Protein AF-A0A7C5RF58-F1 (afdb_monomer)

pLDDT: mean 80.75, std 17.25, range [29.7, 98.12]

Mean predicted aligned error: 9.64 Å

Foldseek 3Di:
DQDPQLAAEWELAAPLPVVEDSSDPLLQVLDDPVLNVLRSVAHEYAAAPVLLVLVDDVLLLWFFALVQLLVVLVVVVVVVVPDDDDDQLCPSTGTDHDPVSPLQCLLVSQKDKDFAWDDLVSLVVSSVPHDPVGHTDPVSNHTDRGIHMYGHSVSLVVLCVVLVHDSNLSVSLRVQLSSQVVSLPQADQPCSDPLSLLLSLLSSNLSSLSSDDDPSSVSSLSSQVSHGLSNQLVVCLLVLLVPQPCVVVVVLVVLVVCCVVDVVSVVVNVVQVVCVVVVHPRPPDPPPPPPPCPVVPSVVSSVVSSVVSSVCRNPPPPPVRSSSSSSSSSSVRND

Nearest PDB structures (foldseek):
  7y7o-assembly1_A  TM=5.170E-01  e=2.946E+00  Staphylococcus aureus subsp. aureus Mu50
  3cmn-assembly1_A  TM=2.938E-01  e=1.031E+00  Chloroflexus aurantiacus J-10-fl
  1xm5-assembly1_A  TM=4.575E-01  e=3.241E+00  Escherichia coli

Sequence (335 aa):
MKRNLPAWIVDMGSPASQHLDFSREKLWARMDSLMGRKAVELPVYLVNPRQMDLLYPPERLKFLDPEMVRNWVRWQGERRREVGEEEDPLRGLEEVGGERYGKYREVVAVGLYLKGPTSQWEWQRILSLADPSRPPDGAAQHPPAGPAILLCPERILDWASRAGVNPHLVLDKVYYHELGHALMDTGPTPYGELWGRIVEESLANWVAFQRFKGREARWVQKLIAEQPAEYQGYAHLGEALIAHPQLERIFREFLRHLRHIWPFWREWVEWWEWAQRRGLPIPILPIPLGAAWDLSEGNVSSRWVYRAWTEAKRNGVDGEFWRSYAHHLLLEAFA

Solvent-accessible surface area (backbone atoms only — not comparable to full-atom values): 18486 Å² total; per-residue (Å²): 131,84,74,82,60,74,43,53,74,36,46,35,10,28,80,46,45,85,80,58,77,85,78,47,62,73,66,58,72,48,47,52,78,66,55,46,51,52,48,44,74,29,43,34,36,32,28,32,69,67,30,42,62,71,67,52,59,72,83,71,60,54,36,41,50,56,69,61,49,35,53,49,39,54,50,50,63,55,45,72,76,74,63,92,77,95,64,69,68,62,68,89,71,66,68,46,53,72,79,83,30,57,74,46,48,56,66,57,63,25,46,44,64,41,79,58,59,55,53,64,68,59,41,50,60,42,51,73,52,31,40,92,94,25,77,50,39,81,79,50,79,54,51,54,91,39,47,34,38,37,36,21,41,55,38,31,46,50,50,12,60,77,70,72,44,63,42,68,57,43,45,48,45,46,53,36,23,36,47,27,50,62,75,54,65,53,50,73,75,54,56,92,39,71,40,37,33,29,46,52,39,7,49,13,39,31,57,22,50,73,52,46,59,75,73,56,30,56,52,50,51,56,54,41,69,73,46,45,44,38,39,50,24,34,85,26,51,25,55,18,50,71,70,34,91,56,42,67,59,53,50,49,55,49,49,62,58,40,38,78,76,40,71,72,44,31,58,49,49,55,50,48,56,52,35,56,76,66,72,43,87,73,72,80,60,101,54,59,90,84,79,76,70,70,74,88,47,52,64,62,48,31,52,47,50,54,50,53,51,37,49,26,29,56,76,57,67,61,65,67,62,45,34,50,40,32,36,35,20,50,40,66,55,50,108

Structure (mmCIF, N/CA/C/O backbone):
data_AF-A0A7C5RF58-F1
#
_entry.id   AF-A0A7C5RF58-F1
#
loop_
_atom_site.group_PDB
_atom_site.id
_atom_site.type_symbol
_atom_site.label_atom_id
_atom_site.label_alt_id
_atom_site.label_comp_id
_atom_site.label_asym_id
_atom_site.label_entity_id
_atom_site.label_seq_id
_atom_site.pdbx_PDB_ins_code
_atom_site.Cartn_x
_atom_site.Cartn_y
_atom_site.Cartn_z
_atom_site.occupancy
_atom_site.B_iso_or_equiv
_atom_site.auth_seq_id
_atom_site.auth_comp_id
_atom_site.auth_asym_id
_atom_site.auth_atom_id
_atom_site.pdbx_PDB_model_num
ATOM 1 N N . MET A 1 1 ? -20.952 -13.203 22.583 1.00 31.98 1 MET A N 1
ATOM 2 C CA . MET A 1 1 ? -19.518 -13.291 22.944 1.00 31.98 1 MET A CA 1
ATOM 3 C C . MET A 1 1 ? -18.715 -12.626 21.837 1.00 31.98 1 MET A C 1
ATOM 5 O O . MET A 1 1 ? -18.822 -13.077 20.704 1.00 31.98 1 MET A O 1
ATOM 9 N N . LYS A 1 2 ? -17.978 -11.541 22.122 1.00 33.72 2 LYS A N 1
ATOM 10 C CA . LYS A 1 2 ? -17.014 -10.977 21.163 1.00 33.72 2 LYS A CA 1
ATOM 11 C C . LYS A 1 2 ? -15.937 -12.045 20.948 1.00 33.72 2 LYS A C 1
ATOM 13 O O . LYS A 1 2 ? -15.243 -12.388 21.899 1.00 33.72 2 LYS A O 1
ATOM 18 N N . ARG A 1 3 ? -15.857 -12.640 19.752 1.00 38.28 3 ARG A N 1
ATOM 19 C CA . ARG A 1 3 ? -14.688 -13.447 19.371 1.00 38.28 3 ARG A CA 1
ATOM 20 C C . ARG A 1 3 ? -13.470 -12.541 19.562 1.00 38.28 3 ARG A C 1
ATOM 22 O O . ARG A 1 3 ? -13.485 -11.430 19.036 1.00 38.28 3 ARG A O 1
ATOM 29 N N . ASN A 1 4 ? -12.483 -12.976 20.348 1.00 49.97 4 ASN A N 1
ATOM 30 C CA . ASN A 1 4 ? -11.209 -12.268 20.459 1.00 49.97 4 ASN A CA 1
ATOM 31 C C . ASN A 1 4 ? -10.667 -12.105 19.039 1.00 49.97 4 ASN A C 1
ATOM 33 O O . ASN A 1 4 ? -10.387 -13.098 18.367 1.00 49.97 4 ASN A O 1
ATOM 37 N N . LEU A 1 5 ? -10.635 -10.862 18.562 1.00 57.59 5 LEU A N 1
ATOM 38 C CA . LEU A 1 5 ? -10.055 -10.547 17.269 1.00 57.59 5 LEU A CA 1
ATOM 39 C C . LEU A 1 5 ? -8.586 -10.976 17.302 1.00 57.59 5 LEU A C 1
ATOM 41 O O . LEU A 1 5 ? -7.915 -10.720 18.302 1.00 57.59 5 LEU A O 1
ATOM 45 N N . PRO A 1 6 ? -8.076 -11.621 16.244 1.00 58.91 6 PRO A N 1
ATOM 46 C CA . PRO A 1 6 ? -6.673 -12.003 16.196 1.00 58.91 6 PRO A CA 1
ATOM 47 C C . PRO A 1 6 ? -5.740 -10.782 16.069 1.00 58.91 6 PRO A C 1
ATOM 49 O O . PRO A 1 6 ? -4.558 -10.922 16.345 1.00 58.91 6 PRO A O 1
ATOM 52 N N . ALA A 1 7 ? -6.251 -9.591 15.726 1.00 65.88 7 ALA A N 1
ATOM 53 C CA . ALA A 1 7 ? -5.481 -8.345 15.695 1.00 65.88 7 ALA A CA 1
ATOM 54 C C . ALA A 1 7 ? -5.917 -7.330 16.756 1.00 65.88 7 ALA A C 1
ATOM 56 O O . ALA A 1 7 ? -7.093 -7.230 17.122 1.00 65.88 7 ALA A O 1
ATOM 57 N N . TRP A 1 8 ? -4.944 -6.533 17.194 1.00 85.00 8 TRP A N 1
ATOM 58 C CA . TRP A 1 8 ? -5.134 -5.432 18.127 1.00 85.00 8 TRP A CA 1
ATOM 59 C C . TRP A 1 8 ? -5.641 -4.195 17.377 1.00 85.00 8 TRP A C 1
ATOM 61 O O . TRP A 1 8 ? -4.857 -3.386 16.893 1.00 85.00 8 TRP A O 1
ATOM 71 N N . ILE A 1 9 ? -6.965 -4.080 17.246 1.00 91.88 9 ILE A N 1
ATOM 72 C CA . ILE A 1 9 ? -7.625 -2.906 16.657 1.00 91.88 9 ILE A CA 1
ATOM 73 C C . ILE A 1 9 ? -7.905 -1.883 17.763 1.00 91.88 9 ILE A C 1
ATOM 75 O O . ILE A 1 9 ? -8.524 -2.232 18.770 1.00 91.88 9 ILE A O 1
ATOM 79 N N . VAL A 1 10 ? -7.460 -0.641 17.577 1.00 93.38 10 VAL A N 1
ATOM 80 C CA . VAL A 1 10 ? -7.559 0.448 18.558 1.00 93.38 10 VAL A CA 1
ATOM 81 C C . VAL A 1 10 ? -8.174 1.682 17.900 1.00 93.38 10 VAL A C 1
ATOM 83 O O . VAL A 1 10 ? -7.637 2.194 16.920 1.00 93.38 10 VAL A O 1
ATOM 86 N N . ASP A 1 11 ? -9.288 2.182 18.430 1.00 94.19 11 ASP A N 1
ATOM 87 C CA . ASP A 1 11 ? -9.912 3.422 17.957 1.00 94.19 11 ASP A CA 1
ATOM 88 C C . ASP A 1 11 ? -9.187 4.644 18.549 1.00 94.19 11 ASP A C 1
ATOM 90 O O . ASP A 1 11 ? -9.109 4.802 19.766 1.00 94.19 11 ASP A O 1
ATOM 94 N N . MET A 1 12 ? -8.644 5.524 17.702 1.00 94.50 12 MET A N 1
ATOM 95 C CA . MET A 1 12 ? -7.984 6.771 18.123 1.00 94.50 12 MET A CA 1
ATOM 96 C C . MET A 1 12 ? -8.933 7.977 18.155 1.00 94.50 12 MET A C 1
ATOM 98 O O . MET A 1 12 ? -8.478 9.124 18.178 1.00 94.50 12 MET A O 1
ATOM 102 N N . GLY A 1 13 ? -10.244 7.734 18.155 1.00 92.69 13 GLY A N 1
ATOM 103 C CA . GLY A 1 13 ? -11.271 8.771 18.151 1.00 92.69 13 GLY A CA 1
ATOM 104 C C . GLY A 1 13 ? -11.790 9.090 16.750 1.00 92.69 13 GLY A C 1
ATOM 105 O O . GLY A 1 13 ? -11.989 10.261 16.414 1.00 92.69 13 GLY A O 1
ATOM 106 N N . SER A 1 14 ? -11.976 8.056 15.924 1.00 92.38 14 SER A N 1
ATOM 107 C CA . SER A 1 14 ? -12.634 8.133 14.616 1.00 92.38 14 SER A CA 1
ATOM 108 C C . SER A 1 14 ? -14.128 7.811 14.766 1.00 92.38 14 SER A C 1
ATOM 110 O O . SER A 1 14 ? -14.478 6.677 15.096 1.00 92.38 14 SER A O 1
ATOM 112 N N . PRO A 1 15 ? -15.052 8.757 14.504 1.00 91.38 15 PRO A N 1
ATOM 113 C CA . PRO A 1 15 ? -16.491 8.482 14.547 1.00 91.38 15 PRO A CA 1
ATOM 114 C C . PRO A 1 15 ? -16.932 7.391 13.566 1.00 91.38 15 PRO A C 1
ATOM 116 O O . PRO A 1 15 ? -17.884 6.656 13.835 1.00 91.38 15 PRO A O 1
ATOM 119 N N . ALA A 1 16 ? -16.239 7.270 12.431 1.00 94.50 16 ALA A N 1
ATOM 120 C CA . ALA A 1 16 ? -16.579 6.300 11.400 1.00 94.50 16 ALA A CA 1
ATOM 121 C C . ALA A 1 16 ? -16.131 4.862 11.723 1.00 94.50 16 ALA A C 1
ATOM 123 O O . ALA A 1 16 ? -16.574 3.924 11.053 1.00 94.50 16 ALA A O 1
ATOM 124 N N . SER A 1 17 ? -15.305 4.662 12.758 1.00 91.00 17 SER A N 1
ATOM 125 C CA . SER A 1 17 ? -14.755 3.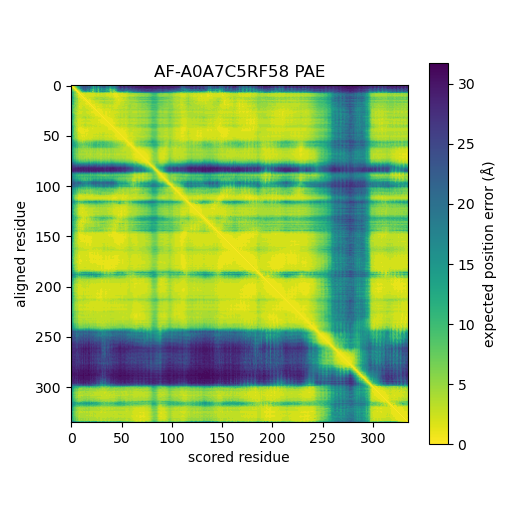355 13.148 1.00 91.00 17 SER A CA 1
ATOM 126 C C . SER A 1 17 ? -15.833 2.284 13.354 1.00 91.00 17 SER A C 1
ATOM 128 O O . SER A 1 17 ? -15.678 1.145 12.918 1.00 91.00 17 SER A O 1
ATOM 130 N N . GLN A 1 18 ? -16.971 2.663 13.943 1.00 90.19 18 GLN A N 1
ATOM 131 C CA . GLN A 1 18 ? -18.086 1.766 14.262 1.00 90.19 18 GLN A CA 1
ATOM 132 C C . GLN A 1 18 ? -18.780 1.158 13.033 1.00 90.19 18 GLN A C 1
ATOM 134 O O . GLN A 1 18 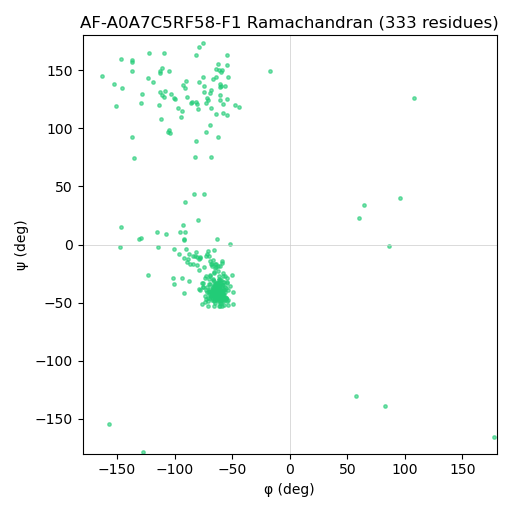? -19.527 0.190 13.166 1.00 90.19 18 GLN A O 1
ATOM 139 N N . HIS A 1 19 ? -18.561 1.724 11.844 1.00 93.62 19 HIS A N 1
ATOM 140 C CA . HIS A 1 19 ? -19.145 1.237 10.593 1.00 93.62 19 HIS A CA 1
ATOM 141 C C . HIS A 1 19 ? -18.261 0.198 9.889 1.00 93.62 19 HIS A C 1
ATOM 143 O O . HIS A 1 19 ? -18.660 -0.363 8.868 1.00 93.62 19 HIS A O 1
ATOM 149 N N . LEU A 1 20 ? -17.068 -0.077 10.424 1.00 93.44 20 LEU A N 1
ATOM 150 C CA . LEU A 1 20 ? -16.123 -1.040 9.876 1.00 93.44 20 LEU A CA 1
ATOM 151 C C . LEU A 1 20 ? -16.004 -2.264 10.786 1.00 93.44 20 LEU A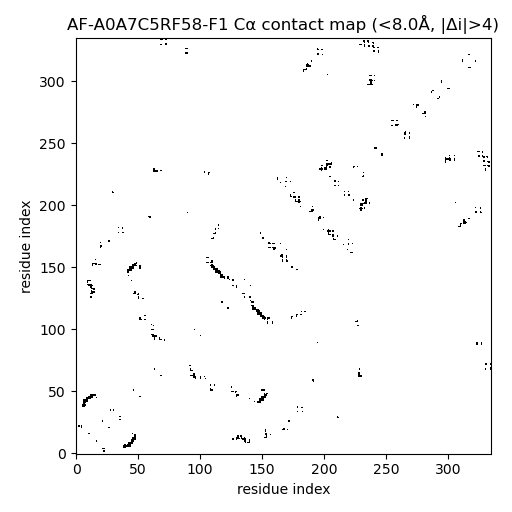 C 1
ATOM 153 O O . LEU A 1 20 ? -15.753 -2.161 11.982 1.00 93.44 20 LEU A O 1
ATOM 157 N N . ASP A 1 21 ? -16.160 -3.448 10.193 1.00 92.75 21 ASP A N 1
ATOM 158 C CA . ASP A 1 21 ? -16.128 -4.717 10.912 1.00 92.75 21 ASP A CA 1
ATOM 159 C C . ASP A 1 21 ? -14.880 -5.522 10.531 1.00 92.75 21 ASP A C 1
AT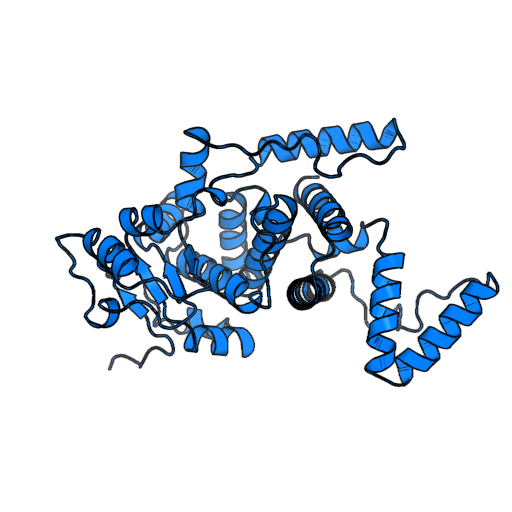OM 161 O O . ASP A 1 21 ? -14.775 -6.069 9.424 1.00 92.75 21 ASP A O 1
ATOM 165 N N . PHE A 1 22 ? -13.945 -5.595 11.478 1.00 91.56 22 PHE A N 1
ATOM 166 C CA . PHE A 1 22 ? -12.724 -6.401 11.411 1.00 91.56 22 PHE A CA 1
ATOM 167 C C . PHE A 1 22 ? -12.934 -7.835 11.927 1.00 91.56 22 PHE A C 1
ATOM 169 O O . PHE A 1 22 ? -12.052 -8.677 11.780 1.00 91.56 22 PHE A O 1
ATOM 176 N N . SER A 1 23 ? -14.094 -8.151 12.515 1.00 90.25 23 SER A N 1
ATOM 177 C CA . SER A 1 23 ? -14.413 -9.484 13.051 1.00 90.25 23 SER A CA 1
ATOM 178 C C . SER A 1 23 ? -14.903 -10.477 12.003 1.00 90.25 23 SER A C 1
ATOM 180 O O . SER A 1 23 ? -14.986 -11.678 12.276 1.00 90.25 23 SER A O 1
ATOM 182 N N . ARG A 1 24 ? -15.190 -9.995 10.789 1.00 93.31 24 ARG A N 1
ATOM 183 C CA . ARG A 1 24 ? -15.643 -10.823 9.671 1.00 93.31 24 ARG A CA 1
ATOM 184 C C . ARG A 1 24 ? -14.619 -11.902 9.356 1.00 93.31 24 ARG A C 1
ATOM 186 O O . ARG A 1 24 ? -13.508 -11.614 8.922 1.00 93.31 24 ARG A O 1
ATOM 193 N N . GLU A 1 25 ? -15.047 -13.155 9.435 1.00 91.81 25 GLU A N 1
ATOM 194 C CA . GLU A 1 25 ? -14.244 -14.324 9.053 1.00 91.81 25 GLU A CA 1
ATOM 195 C C . GLU A 1 25 ? -13.662 -14.192 7.638 1.00 91.81 25 GLU A C 1
ATOM 197 O O . GLU A 1 25 ? -12.515 -14.553 7.391 1.00 91.81 25 GLU A O 1
ATOM 202 N N . LYS A 1 26 ? -14.423 -13.574 6.728 1.00 94.31 26 LYS A N 1
ATOM 203 C CA . LYS A 1 26 ? -14.015 -13.338 5.341 1.00 94.31 26 LYS A CA 1
ATOM 204 C C . LYS A 1 26 ? -12.724 -12.519 5.203 1.00 94.31 26 LYS A C 1
ATOM 206 O O . LYS A 1 26 ? -11.963 -12.775 4.274 1.00 94.31 26 LYS A O 1
ATOM 211 N N . LEU A 1 27 ? -12.474 -11.553 6.094 1.00 94.44 27 LEU A N 1
ATOM 212 C CA . LEU A 1 27 ? -11.235 -10.765 6.088 1.00 94.44 27 LEU A CA 1
ATOM 213 C C . LEU A 1 27 ? -10.025 -11.666 6.381 1.00 94.44 27 LEU A C 1
ATOM 215 O O . LEU A 1 27 ? -9.006 -11.604 5.698 1.00 94.44 27 LEU A O 1
ATOM 219 N N . TRP A 1 28 ? -10.149 -12.540 7.371 1.00 93.00 28 TRP A N 1
ATOM 220 C CA . TRP A 1 28 ? -9.050 -13.382 7.840 1.00 93.00 28 TRP A CA 1
ATOM 221 C C . TRP A 1 28 ? -8.814 -14.591 6.935 1.00 93.00 28 TRP A C 1
ATOM 223 O O . TRP A 1 28 ? -7.674 -14.925 6.634 1.00 93.00 28 TRP A O 1
ATOM 233 N N . ALA A 1 29 ? -9.885 -15.200 6.421 1.00 92.56 29 ALA A N 1
ATOM 234 C CA . ALA A 1 29 ? -9.821 -16.407 5.597 1.00 92.56 29 ALA A CA 1
ATOM 235 C C . ALA A 1 29 ? -9.093 -16.225 4.250 1.00 92.56 29 ALA A C 1
ATOM 237 O O . ALA A 1 29 ? -8.729 -17.210 3.612 1.00 92.56 29 ALA A O 1
ATOM 238 N N . ARG A 1 30 ? -8.884 -14.984 3.789 1.00 93.06 30 ARG A N 1
ATOM 239 C CA . ARG A 1 30 ? -8.127 -14.698 2.556 1.00 93.06 30 ARG A CA 1
ATOM 240 C C . ARG A 1 30 ? -6.618 -14.576 2.785 1.00 93.06 30 ARG A C 1
ATOM 242 O O . ARG A 1 30 ? -5.850 -14.621 1.821 1.00 93.06 30 ARG A O 1
ATOM 249 N N . MET A 1 31 ? -6.182 -14.389 4.028 1.00 91.38 31 MET A N 1
ATOM 250 C CA . MET A 1 31 ? -4.765 -14.265 4.350 1.00 91.38 31 MET A CA 1
ATOM 251 C C . MET A 1 31 ? -4.097 -15.639 4.267 1.00 91.38 31 MET A C 1
ATOM 253 O O . MET A 1 31 ? -4.629 -16.633 4.758 1.00 91.38 31 MET A O 1
ATOM 257 N N . ASP A 1 32 ? -2.913 -15.701 3.658 1.00 88.19 32 ASP A N 1
ATOM 258 C CA . ASP A 1 32 ? -2.052 -16.871 3.835 1.00 88.19 32 ASP A CA 1
ATOM 259 C C . ASP A 1 32 ? -1.383 -16.841 5.219 1.00 88.19 32 ASP A C 1
ATOM 261 O O . ASP A 1 32 ? -1.498 -15.876 5.975 1.00 88.19 32 ASP A O 1
ATOM 265 N N . SER A 1 33 ? -0.677 -17.916 5.570 1.00 87.62 33 SER A N 1
ATOM 266 C CA . SER A 1 33 ? -0.049 -18.056 6.888 1.00 87.62 33 SER A CA 1
ATOM 267 C C . SER A 1 33 ? 0.997 -16.978 7.187 1.00 87.62 33 SER A C 1
ATOM 269 O O . SER A 1 33 ? 1.233 -16.657 8.352 1.00 87.62 33 SER A O 1
ATOM 271 N N . LEU A 1 34 ? 1.643 -16.410 6.166 1.00 88.50 34 LEU A N 1
ATOM 272 C CA . LEU A 1 34 ? 2.625 -15.350 6.354 1.00 88.50 34 LEU A CA 1
ATOM 273 C C . LEU A 1 34 ? 1.929 -14.019 6.652 1.00 88.50 34 LEU A C 1
ATOM 275 O O . LEU A 1 34 ? 2.238 -13.392 7.665 1.00 88.50 34 LEU A O 1
ATOM 279 N N . MET A 1 35 ? 0.963 -13.629 5.818 1.00 91.75 35 MET A N 1
ATOM 280 C CA . MET A 1 35 ? 0.183 -12.407 6.019 1.00 91.75 35 MET A CA 1
ATOM 281 C C . MET A 1 35 ? -0.625 -12.462 7.320 1.00 91.75 35 MET A C 1
ATOM 283 O O . MET A 1 35 ? -0.638 -11.488 8.064 1.00 91.75 35 MET A O 1
ATOM 287 N N . GLY A 1 36 ? -1.233 -13.608 7.634 1.00 92.19 36 GLY A N 1
ATOM 288 C CA . GLY A 1 36 ? -1.998 -13.804 8.865 1.00 92.19 36 GLY A CA 1
ATOM 289 C C . GLY A 1 36 ? -1.145 -13.630 10.121 1.00 92.19 36 GLY A C 1
ATOM 290 O O . GLY A 1 36 ? -1.562 -12.938 11.043 1.00 92.19 36 GLY A O 1
ATOM 291 N N . ARG A 1 37 ? 0.082 -14.176 10.145 1.00 91.25 37 ARG A N 1
ATOM 292 C CA . ARG A 1 37 ? 1.026 -13.934 11.254 1.00 91.25 37 ARG A CA 1
ATOM 293 C C . ARG A 1 37 ? 1.370 -12.454 11.384 1.00 91.25 37 ARG A C 1
ATOM 295 O O . ARG A 1 37 ? 1.274 -11.907 12.476 1.00 91.25 37 ARG A O 1
ATOM 302 N N . LYS A 1 38 ? 1.687 -11.795 10.265 1.00 92.88 38 LYS A N 1
ATOM 303 C CA . LYS A 1 38 ? 2.003 -10.362 10.262 1.00 92.88 38 LYS A CA 1
ATOM 304 C C . LYS A 1 38 ? 0.829 -9.511 10.765 1.00 92.88 38 LYS A C 1
ATOM 306 O O . LYS A 1 38 ? 1.043 -8.575 11.522 1.00 92.88 38 LYS A O 1
ATOM 311 N N . ALA A 1 39 ? -0.400 -9.865 10.397 1.00 93.94 39 ALA A N 1
ATOM 312 C CA . ALA A 1 39 ? -1.609 -9.166 10.823 1.00 93.94 39 ALA A CA 1
ATOM 313 C C . ALA A 1 39 ? -1.881 -9.268 12.335 1.00 93.94 39 ALA A C 1
ATOM 315 O O . ALA A 1 39 ? -2.420 -8.332 12.914 1.00 93.94 39 ALA A O 1
ATOM 316 N N . VAL A 1 40 ? -1.494 -10.376 12.973 1.00 91.50 40 VAL A N 1
ATOM 317 C CA . VAL A 1 40 ? -1.605 -10.573 14.432 1.00 91.50 40 VAL A CA 1
ATOM 318 C C . VAL A 1 40 ? -0.519 -9.808 15.196 1.00 91.50 40 VAL A C 1
ATOM 320 O O . VAL A 1 40 ? -0.751 -9.354 16.312 1.00 91.50 40 VAL A O 1
ATOM 323 N N . GLU A 1 41 ? 0.668 -9.666 14.604 1.00 91.31 41 GLU A N 1
ATOM 324 C CA . GLU A 1 41 ? 1.813 -8.975 15.214 1.00 91.31 41 GLU A CA 1
ATOM 325 C C . GLU A 1 41 ? 1.652 -7.449 15.249 1.00 91.31 41 GLU A C 1
ATOM 327 O O . GLU A 1 41 ? 2.230 -6.795 16.117 1.00 91.31 41 GLU A O 1
ATOM 332 N N . LEU A 1 42 ? 0.907 -6.876 14.300 1.00 92.62 42 LEU A N 1
ATOM 333 C CA . LEU A 1 42 ? 0.822 -5.430 14.114 1.00 92.62 42 LEU A CA 1
ATOM 334 C C . LEU A 1 42 ? -0.445 -4.845 14.749 1.00 92.62 42 LEU A C 1
ATOM 336 O O . LEU A 1 42 ? -1.551 -5.259 14.385 1.00 92.62 42 LEU A O 1
ATOM 340 N N . PRO A 1 43 ? -0.326 -3.836 15.632 1.00 93.81 43 PRO A N 1
ATOM 341 C CA . PRO A 1 43 ? -1.482 -3.062 16.048 1.00 93.81 43 PRO A CA 1
ATOM 342 C C . PRO A 1 43 ? -2.035 -2.257 14.868 1.00 93.81 43 PRO A C 1
ATOM 344 O O . PRO A 1 43 ? -1.288 -1.728 14.037 1.00 93.81 43 PRO A O 1
ATOM 347 N N . VAL A 1 44 ? -3.362 -2.158 14.817 1.00 95.44 44 VAL A N 1
ATOM 348 C CA . VAL A 1 44 ? -4.096 -1.356 13.841 1.00 95.44 44 VAL A CA 1
ATOM 349 C C . VAL A 1 44 ? -4.785 -0.216 14.572 1.00 95.44 44 VAL A C 1
ATOM 351 O O . VAL A 1 44 ? -5.639 -0.448 15.426 1.00 95.44 44 VAL A O 1
ATOM 354 N N . TYR A 1 45 ? -4.454 1.014 14.205 1.00 95.50 45 TYR A N 1
ATOM 355 C CA . TYR A 1 45 ? -5.061 2.215 14.760 1.00 95.50 45 TYR A CA 1
ATOM 356 C C . TYR A 1 45 ? -6.063 2.813 13.776 1.00 95.50 45 TYR A C 1
ATOM 358 O O . TYR A 1 45 ? -5.750 3.025 12.604 1.00 95.50 45 TYR A O 1
ATOM 366 N N . LEU A 1 46 ? -7.274 3.094 14.249 1.00 96.38 46 LEU A N 1
ATOM 367 C CA . LEU A 1 46 ? -8.313 3.753 13.463 1.00 96.38 46 LEU A CA 1
ATOM 368 C C . LEU A 1 46 ? -8.254 5.253 13.739 1.00 96.38 46 LEU A C 1
ATOM 370 O O . LEU A 1 46 ? -8.575 5.693 14.840 1.00 96.38 46 LEU A O 1
ATOM 374 N N . VAL A 1 47 ? -7.821 6.020 12.745 1.00 96.06 47 VAL A N 1
ATOM 375 C CA . VAL A 1 47 ? -7.580 7.463 12.847 1.00 96.06 47 VAL A CA 1
ATOM 376 C C . VAL A 1 47 ? -8.568 8.251 12.001 1.00 96.06 47 VAL A C 1
ATOM 378 O O . VAL A 1 47 ? -8.981 7.809 10.935 1.00 96.06 47 VAL A O 1
ATOM 381 N N . ASN A 1 48 ? -8.931 9.450 12.441 1.00 95.38 48 ASN A N 1
ATOM 382 C CA . ASN A 1 48 ? -9.752 10.350 11.634 1.00 95.38 48 ASN A CA 1
ATOM 383 C C . ASN A 1 48 ? -8.909 11.073 10.552 1.00 95.38 48 ASN A C 1
ATOM 385 O O . ASN A 1 48 ? -7.673 11.026 10.597 1.00 95.38 48 ASN A O 1
ATOM 389 N N . PRO A 1 49 ? -9.527 11.786 9.588 1.00 94.56 49 PRO A N 1
ATOM 390 C CA . PRO A 1 49 ? -8.792 12.442 8.505 1.00 94.56 49 PRO A CA 1
ATOM 391 C C . PRO A 1 49 ? -7.742 13.450 8.983 1.00 94.56 49 PRO A C 1
ATOM 393 O O . PRO A 1 49 ? -6.647 13.488 8.435 1.00 94.56 49 PRO A O 1
ATOM 396 N N . ARG A 1 50 ? -8.025 14.219 10.046 1.00 93.50 50 ARG A N 1
ATOM 397 C CA . ARG A 1 50 ? -7.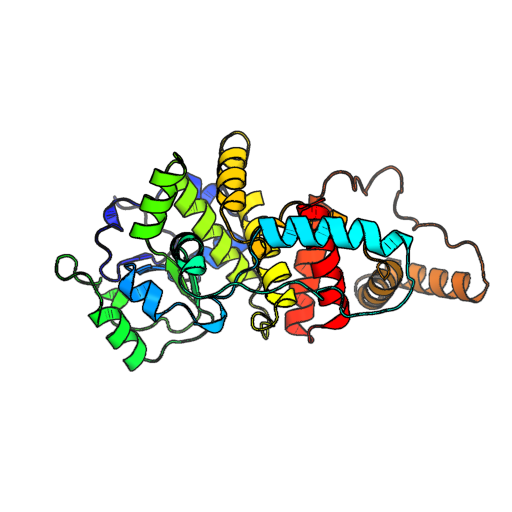088 15.224 10.588 1.00 93.50 50 ARG A CA 1
ATOM 398 C C . ARG A 1 50 ? -5.835 14.572 11.164 1.00 93.50 50 ARG A C 1
ATOM 400 O O . ARG A 1 50 ? -4.733 15.078 10.979 1.00 93.50 50 ARG A O 1
ATOM 407 N N . GLN A 1 51 ? -6.016 13.453 11.859 1.00 94.94 51 GLN A N 1
ATOM 408 C CA . GLN A 1 51 ? -4.924 12.640 12.384 1.00 94.94 51 GLN A CA 1
ATOM 409 C C . GLN A 1 51 ? -4.098 12.051 11.241 1.00 94.94 51 GLN A C 1
ATOM 411 O O . GLN A 1 51 ? -2.881 12.221 11.222 1.00 94.94 51 GLN A O 1
ATOM 416 N N . MET A 1 52 ? -4.759 11.419 10.267 1.00 94.06 52 MET A N 1
ATOM 417 C CA . MET A 1 52 ? -4.094 10.832 9.104 1.00 94.06 52 MET A CA 1
ATOM 418 C C . MET A 1 52 ? -3.299 11.880 8.317 1.00 94.06 52 MET A C 1
ATOM 420 O O . MET A 1 52 ? -2.171 11.633 7.919 1.00 94.06 52 MET A O 1
ATOM 424 N N . ASP A 1 53 ? -3.848 13.079 8.156 1.00 90.88 53 ASP A N 1
ATOM 425 C CA . ASP A 1 53 ? -3.205 14.191 7.462 1.00 90.88 53 ASP A CA 1
ATOM 426 C C . ASP A 1 53 ? -1.964 14.742 8.161 1.00 90.88 53 ASP A C 1
ATOM 428 O O . ASP A 1 53 ? -1.068 15.245 7.487 1.00 90.88 53 ASP A O 1
ATOM 432 N N . LEU A 1 54 ? -1.911 14.662 9.492 1.00 90.81 54 LEU A N 1
ATOM 433 C CA . LEU A 1 54 ? -0.712 14.988 10.259 1.00 90.81 54 LEU A CA 1
ATOM 434 C C . LEU A 1 54 ? 0.344 13.877 10.152 1.00 90.81 54 LEU A C 1
ATOM 436 O O . LEU A 1 54 ? 1.538 14.163 10.148 1.00 90.81 54 LEU A O 1
ATOM 440 N N . LEU A 1 55 ? -0.107 12.623 10.111 1.00 90.25 55 LEU A N 1
ATOM 441 C CA . LEU A 1 55 ? 0.729 11.424 10.062 1.00 90.25 55 LEU A CA 1
ATOM 442 C C . LEU A 1 55 ? 1.354 11.178 8.687 1.00 90.25 55 LEU A C 1
ATOM 444 O O . LEU A 1 55 ? 2.446 10.618 8.603 1.00 90.25 55 LEU A O 1
ATOM 448 N N . TYR A 1 56 ? 0.653 11.544 7.615 1.00 85.38 56 TYR A N 1
ATOM 449 C CA . TYR A 1 56 ? 1.076 11.212 6.264 1.00 85.38 56 TYR A CA 1
ATOM 450 C C . TYR A 1 56 ? 2.296 12.054 5.854 1.00 85.38 56 TYR A C 1
ATOM 452 O O . TYR A 1 56 ? 2.203 13.285 5.845 1.00 85.38 56 TYR A O 1
ATOM 460 N N . PRO A 1 57 ? 3.436 11.437 5.489 1.00 80.88 57 PRO A N 1
ATOM 461 C CA . PRO A 1 57 ? 4.646 12.205 5.228 1.00 80.88 57 PRO A CA 1
ATOM 462 C C . PRO A 1 57 ? 4.517 13.062 3.953 1.00 80.88 57 PRO A C 1
ATOM 464 O O . PRO A 1 57 ? 4.099 12.530 2.916 1.00 80.88 57 PRO A O 1
ATOM 467 N N . PRO A 1 58 ? 4.885 14.361 3.979 1.00 77.44 58 PRO A N 1
ATOM 468 C CA . PRO A 1 58 ? 4.739 15.266 2.835 1.00 77.44 58 PRO A CA 1
ATOM 469 C C . PRO A 1 58 ? 5.440 14.804 1.553 1.00 77.44 58 PRO A C 1
ATOM 471 O O . PRO A 1 58 ? 4.961 15.056 0.452 1.00 77.44 58 PRO A O 1
ATOM 474 N N . GLU A 1 59 ? 6.563 14.102 1.666 1.00 74.62 59 GLU A N 1
ATOM 475 C CA . GLU A 1 59 ? 7.313 13.550 0.537 1.00 74.62 59 GLU A CA 1
ATOM 476 C C . GLU A 1 59 ? 6.544 12.460 -0.226 1.00 74.62 59 GLU A C 1
ATOM 478 O O . GLU A 1 59 ? 6.764 12.268 -1.424 1.00 74.62 59 GLU A O 1
ATOM 483 N N . ARG A 1 60 ? 5.595 11.791 0.444 1.00 77.12 60 ARG A N 1
ATOM 484 C CA . ARG A 1 60 ? 4.702 10.805 -0.175 1.00 77.12 60 ARG A CA 1
ATOM 485 C C . ARG A 1 60 ? 3.518 11.453 -0.894 1.00 77.12 60 ARG A C 1
ATOM 487 O O . ARG A 1 60 ? 2.778 10.758 -1.578 1.00 77.12 60 ARG A O 1
ATOM 494 N N . LEU A 1 61 ? 3.355 12.772 -0.773 1.00 77.94 61 LEU A N 1
ATOM 495 C CA . LEU A 1 61 ? 2.270 13.563 -1.367 1.00 77.94 61 LEU A CA 1
ATOM 496 C C . LEU A 1 61 ? 2.639 14.103 -2.756 1.00 77.94 61 LEU A C 1
ATOM 498 O O . LEU A 1 61 ? 2.299 15.229 -3.124 1.00 77.94 61 LEU A O 1
ATOM 502 N N . LYS A 1 62 ? 3.372 13.292 -3.512 1.00 83.50 62 LYS A N 1
ATOM 503 C CA . LYS A 1 62 ? 3.775 13.539 -4.892 1.00 83.50 62 LYS A CA 1
ATOM 504 C C . LYS A 1 62 ? 3.379 12.319 -5.702 1.00 83.50 62 LYS A C 1
ATOM 506 O O . LYS A 1 62 ? 3.661 11.198 -5.270 1.00 83.50 62 LYS A O 1
ATOM 511 N N . PHE A 1 63 ? 2.689 12.557 -6.810 1.00 87.56 63 PHE A N 1
ATOM 512 C CA . PHE A 1 63 ? 2.028 11.506 -7.571 1.00 87.56 63 PHE A CA 1
ATOM 513 C C . PHE A 1 63 ? 2.238 11.681 -9.064 1.00 87.56 63 PHE A C 1
ATOM 515 O O . PHE A 1 63 ? 2.271 12.807 -9.563 1.00 87.56 63 PHE A O 1
ATOM 522 N N . LEU A 1 64 ? 2.274 10.574 -9.789 1.00 90.44 64 LEU A N 1
ATOM 523 C CA . LEU A 1 64 ? 2.157 10.565 -11.235 1.00 90.44 64 LEU A CA 1
ATOM 524 C C . LEU A 1 64 ? 0.682 10.551 -11.636 1.00 90.44 64 LEU A C 1
ATOM 526 O O . LEU A 1 64 ? -0.077 9.643 -11.281 1.00 90.44 64 LEU A O 1
ATOM 530 N N . ASP A 1 65 ? 0.268 11.559 -12.407 1.00 89.00 65 ASP A N 1
ATOM 531 C CA . ASP A 1 65 ? -1.073 11.556 -12.982 1.00 89.00 65 ASP A CA 1
ATOM 532 C C . ASP A 1 65 ? -1.161 10.506 -14.111 1.00 89.00 65 ASP A C 1
ATOM 534 O O . ASP A 1 65 ? -0.358 10.555 -15.049 1.00 89.00 65 ASP A O 1
ATOM 538 N N . PRO A 1 66 ? -2.133 9.573 -14.069 1.00 91.38 66 PRO A N 1
ATOM 539 C CA . PRO A 1 66 ? -2.283 8.526 -15.076 1.00 91.38 66 PRO A CA 1
ATOM 540 C C . PRO A 1 66 ? -2.378 9.033 -16.522 1.00 91.38 66 PRO A C 1
ATOM 542 O O . PRO A 1 66 ? -1.892 8.355 -17.423 1.00 91.38 66 PRO A O 1
ATOM 545 N N . GLU A 1 67 ? -2.963 10.211 -16.781 1.00 90.06 67 GLU A N 1
ATOM 546 C CA . GLU A 1 67 ? -3.006 10.764 -18.146 1.00 90.06 67 GLU A CA 1
ATOM 547 C C . GLU A 1 67 ? -1.635 11.264 -18.608 1.00 90.06 67 GLU A C 1
ATOM 549 O O . GLU A 1 67 ? -1.268 11.099 -19.772 1.00 90.06 67 GLU A O 1
ATOM 554 N N . MET A 1 68 ? -0.849 11.848 -17.700 1.00 90.38 68 MET A N 1
ATOM 555 C CA . MET A 1 68 ? 0.522 12.261 -18.008 1.00 90.38 68 MET A CA 1
ATOM 556 C C . MET A 1 68 ? 1.394 11.047 -18.318 1.00 90.38 68 MET A C 1
ATOM 558 O O . MET A 1 68 ? 2.138 11.072 -19.297 1.00 90.38 68 MET A O 1
ATOM 562 N N . VAL A 1 69 ? 1.235 9.959 -17.558 1.00 92.56 69 VAL A N 1
ATOM 563 C CA . VAL A 1 69 ? 1.931 8.695 -17.832 1.00 92.56 69 VAL A CA 1
ATOM 564 C C . VAL A 1 69 ? 1.498 8.107 -19.173 1.00 92.56 69 VAL A C 1
ATOM 566 O O . VAL A 1 69 ? 2.364 7.753 -19.964 1.00 92.56 69 VAL A O 1
ATOM 569 N N . ARG A 1 70 ? 0.197 8.080 -19.504 1.00 93.19 70 ARG A N 1
ATOM 570 C CA . ARG A 1 70 ? -0.280 7.627 -20.829 1.00 93.19 70 ARG A CA 1
ATOM 571 C C . ARG A 1 70 ? 0.359 8.402 -21.979 1.00 93.19 70 ARG A C 1
ATOM 573 O O . ARG A 1 70 ? 0.792 7.805 -22.962 1.00 93.19 70 ARG A O 1
ATOM 580 N N . ASN A 1 71 ? 0.421 9.727 -21.870 1.00 91.25 71 ASN A N 1
ATOM 581 C CA . ASN A 1 71 ? 1.054 10.559 -22.894 1.00 91.25 71 ASN A CA 1
ATOM 582 C C . ASN A 1 71 ? 2.558 10.285 -22.990 1.00 91.25 71 ASN A C 1
ATOM 584 O O . ASN A 1 71 ? 3.096 10.182 -24.092 1.00 91.25 71 ASN A O 1
ATOM 588 N N . TRP A 1 72 ? 3.216 10.110 -21.846 1.00 92.00 72 TRP A N 1
ATOM 589 C CA . TRP A 1 72 ? 4.622 9.743 -21.783 1.00 92.00 72 TRP A CA 1
ATOM 590 C C . TRP A 1 72 ? 4.896 8.365 -22.413 1.00 92.00 72 TRP A C 1
ATOM 592 O O . TRP A 1 72 ? 5.819 8.256 -23.216 1.00 92.00 72 TRP A O 1
ATOM 602 N N . VAL A 1 73 ? 4.064 7.342 -22.167 1.00 90.38 73 VAL A N 1
ATOM 603 C CA . VAL A 1 73 ? 4.190 6.012 -22.801 1.00 90.38 73 VAL A CA 1
ATOM 604 C C . VAL A 1 73 ? 4.064 6.103 -24.323 1.00 90.38 73 VAL A C 1
ATOM 606 O O . VAL A 1 73 ? 4.874 5.517 -25.043 1.00 90.38 73 VAL A O 1
ATOM 609 N N . ARG A 1 74 ? 3.099 6.880 -24.837 1.00 89.06 74 ARG A N 1
ATOM 610 C CA . ARG A 1 74 ? 2.950 7.098 -26.291 1.00 89.06 74 ARG A CA 1
ATOM 611 C C . ARG A 1 74 ? 4.207 7.718 -26.898 1.00 89.06 74 ARG A C 1
ATOM 613 O O . ARG A 1 74 ? 4.717 7.213 -27.894 1.00 89.06 74 ARG A O 1
ATOM 620 N N . TRP A 1 75 ? 4.736 8.757 -26.256 1.00 86.06 75 TRP A N 1
ATOM 621 C CA . TRP A 1 75 ? 5.964 9.423 -26.687 1.00 86.06 75 TRP A CA 1
ATOM 622 C C . TRP A 1 75 ? 7.195 8.503 -26.628 1.00 86.06 75 TRP A C 1
ATOM 624 O O . TRP A 1 75 ? 8.022 8.521 -27.540 1.00 86.06 75 TRP A O 1
ATOM 634 N N . GLN A 1 76 ? 7.307 7.641 -25.611 1.00 82.75 76 GLN A N 1
ATOM 635 C CA . GLN A 1 76 ? 8.359 6.614 -25.542 1.00 82.75 76 GLN A CA 1
ATOM 636 C C . GLN A 1 76 ? 8.270 5.625 -26.715 1.00 82.75 76 GLN A C 1
ATOM 638 O O . GLN A 1 76 ? 9.291 5.251 -27.299 1.00 82.75 76 GLN A O 1
ATOM 643 N N . GLY A 1 77 ? 7.052 5.228 -27.097 1.00 78.81 77 GLY A N 1
ATOM 644 C CA . GLY A 1 77 ? 6.806 4.375 -28.261 1.00 78.81 77 GLY A CA 1
ATOM 645 C C . GLY A 1 77 ? 7.246 5.006 -29.588 1.00 78.81 77 GLY A C 1
ATOM 646 O O . GLY A 1 77 ? 7.753 4.302 -30.463 1.00 78.81 77 GLY A O 1
ATOM 647 N N . GLU A 1 78 ? 7.100 6.326 -29.727 1.00 79.38 78 GLU A N 1
ATOM 648 C CA . GLU A 1 78 ? 7.579 7.095 -30.883 1.00 79.38 78 GLU A CA 1
ATOM 649 C C . GLU A 1 78 ? 9.113 7.229 -30.871 1.00 79.38 78 GLU A C 1
ATOM 651 O O . GLU A 1 78 ? 9.761 6.904 -31.865 1.00 79.38 78 GLU A O 1
ATOM 656 N N . ARG A 1 79 ? 9.719 7.580 -29.725 1.00 72.06 79 ARG A N 1
ATOM 657 C CA . ARG A 1 79 ? 11.182 7.742 -29.584 1.00 72.06 79 ARG A CA 1
ATOM 658 C C . ARG A 1 79 ? 11.987 6.467 -29.802 1.00 72.06 79 ARG A C 1
ATOM 660 O O . ARG A 1 79 ? 13.069 6.539 -30.384 1.00 72.06 79 ARG A O 1
ATOM 667 N N . ARG A 1 80 ? 11.480 5.301 -29.380 1.00 64.94 80 ARG A N 1
ATOM 668 C CA . ARG A 1 80 ? 12.146 4.001 -29.620 1.00 64.94 80 ARG A CA 1
ATOM 669 C C . ARG A 1 80 ? 12.359 3.701 -31.111 1.00 64.94 80 ARG A C 1
ATOM 671 O O . ARG A 1 80 ? 13.144 2.814 -31.433 1.00 64.94 80 ARG A O 1
ATOM 678 N N . ARG A 1 81 ? 11.681 4.418 -32.015 1.00 58.19 81 ARG A N 1
ATOM 679 C CA . ARG A 1 81 ? 11.857 4.293 -33.469 1.00 58.19 81 ARG A CA 1
ATOM 680 C C . ARG A 1 81 ? 12.959 5.197 -34.033 1.00 58.19 81 ARG A C 1
ATOM 682 O O . ARG A 1 81 ? 13.344 4.983 -35.177 1.00 58.19 81 ARG A O 1
ATOM 689 N N . GLU A 1 82 ? 13.467 6.169 -33.267 1.00 56.72 82 GLU A N 1
ATOM 690 C CA . GLU A 1 82 ? 14.272 7.272 -33.815 1.00 56.72 82 GLU A CA 1
ATOM 691 C C . GLU A 1 82 ? 15.683 7.435 -33.220 1.00 56.72 82 GLU A C 1
ATOM 693 O O . GLU A 1 82 ? 16.554 7.927 -33.933 1.00 56.72 82 GLU A O 1
ATOM 698 N N . VAL A 1 83 ? 15.978 7.021 -31.977 1.00 52.31 83 VAL A N 1
ATOM 699 C CA . VAL A 1 83 ? 17.320 7.239 -31.381 1.00 52.31 83 VAL A CA 1
ATOM 700 C C . VAL A 1 83 ? 17.748 6.091 -30.462 1.00 52.31 83 VAL A C 1
ATOM 702 O O . VAL A 1 83 ? 16.979 5.646 -29.612 1.00 52.31 83 VAL A O 1
ATOM 705 N N . GLY A 1 84 ? 19.002 5.649 -30.609 1.00 50.66 84 GLY A N 1
ATOM 706 C CA . GLY A 1 84 ? 19.693 4.779 -29.660 1.00 50.66 84 GLY A CA 1
ATOM 707 C C . GLY A 1 84 ? 20.696 5.576 -28.834 1.00 50.66 84 GLY A C 1
ATOM 708 O O . GLY A 1 84 ? 21.804 5.786 -29.303 1.00 50.66 84 GLY A O 1
ATOM 709 N N . GLU A 1 85 ? 20.313 6.018 -27.634 1.00 52.91 85 GLU A N 1
ATOM 710 C CA . GLU A 1 85 ? 21.252 6.394 -26.566 1.00 52.91 85 GLU A CA 1
ATOM 711 C C . GLU A 1 85 ? 20.555 6.451 -25.192 1.00 52.91 85 GLU A C 1
ATOM 713 O O . GLU A 1 85 ? 19.373 6.789 -25.088 1.00 52.91 85 GLU A O 1
ATOM 718 N N . GLU A 1 86 ? 21.308 6.054 -24.159 1.00 54.06 86 GLU A N 1
ATOM 719 C CA . GLU A 1 86 ? 20.924 5.911 -22.747 1.00 54.06 86 GLU A CA 1
ATOM 720 C C . GLU A 1 86 ? 20.670 7.273 -22.075 1.00 54.06 86 GLU A C 1
ATOM 722 O O . GLU A 1 86 ? 21.597 7.973 -21.673 1.00 54.06 86 GLU A O 1
ATOM 727 N N . GLU A 1 87 ? 19.402 7.631 -21.885 1.00 62.56 87 GLU A N 1
ATOM 728 C CA . GLU A 1 87 ? 18.984 8.668 -20.934 1.00 62.56 87 GLU A CA 1
ATOM 729 C C . GLU A 1 87 ? 18.258 8.030 -19.741 1.00 62.56 87 GLU A C 1
ATOM 731 O O . GLU A 1 87 ? 17.854 6.868 -19.804 1.00 62.56 87 GLU A O 1
ATOM 736 N N . ASP A 1 88 ? 18.088 8.790 -18.648 1.00 74.62 88 ASP A N 1
ATOM 737 C CA . ASP A 1 88 ? 17.271 8.387 -17.495 1.00 74.62 88 ASP A CA 1
ATOM 738 C C . ASP A 1 88 ? 15.940 7.765 -17.973 1.00 74.62 88 ASP A C 1
ATOM 740 O O . ASP A 1 88 ? 15.149 8.464 -18.619 1.00 74.62 88 ASP A O 1
ATOM 744 N N . PRO A 1 89 ? 15.669 6.480 -17.655 1.00 77.38 89 PRO A N 1
ATOM 745 C CA . PRO A 1 89 ? 14.469 5.792 -18.106 1.00 77.38 89 PRO A CA 1
ATOM 746 C C . PRO A 1 89 ? 13.183 6.531 -17.740 1.00 77.38 89 PRO A C 1
ATOM 748 O O . PRO A 1 89 ? 12.228 6.488 -18.499 1.00 77.38 89 PRO A O 1
ATOM 751 N N . LEU A 1 90 ? 13.137 7.243 -16.612 1.00 85.06 90 LEU A N 1
ATOM 752 C CA . LEU A 1 90 ? 11.931 7.938 -16.150 1.00 85.06 90 LEU A CA 1
ATOM 753 C C . LEU A 1 90 ? 11.883 9.415 -16.569 1.00 85.06 90 LEU A C 1
ATOM 755 O O . LEU A 1 90 ? 11.022 10.166 -16.105 1.00 85.06 90 LEU A O 1
ATOM 759 N N . ARG A 1 91 ? 12.777 9.850 -17.467 1.00 83.25 91 ARG A N 1
ATOM 760 C CA . ARG A 1 91 ? 12.832 11.236 -17.935 1.00 83.25 91 ARG A CA 1
ATOM 761 C C . ARG A 1 91 ? 11.496 11.682 -18.532 1.00 83.25 91 ARG A C 1
ATOM 763 O O . ARG A 1 91 ? 10.891 10.984 -19.346 1.00 83.25 91 ARG A O 1
ATOM 770 N N . GLY A 1 92 ? 11.084 12.898 -18.172 1.00 80.62 92 GLY A N 1
ATOM 771 C CA . GLY A 1 92 ? 9.864 13.532 -18.679 1.00 80.62 92 GLY A CA 1
ATOM 772 C C . GLY A 1 92 ? 8.598 13.169 -17.902 1.00 80.62 92 GLY A C 1
ATOM 773 O O . GLY A 1 92 ? 7.534 13.692 -18.220 1.00 80.62 92 GLY A O 1
ATOM 774 N N . LEU A 1 93 ? 8.701 12.315 -16.879 1.00 85.75 93 LEU A N 1
ATOM 775 C CA . LEU A 1 93 ? 7.650 12.158 -15.882 1.00 85.75 93 LEU A CA 1
ATOM 776 C C . LEU A 1 93 ? 7.771 13.274 -14.842 1.00 85.75 93 LEU A C 1
ATOM 778 O O . LEU A 1 93 ? 8.805 13.426 -14.194 1.00 85.75 93 LEU A O 1
ATOM 782 N N . GLU A 1 94 ? 6.703 14.049 -14.683 1.00 80.38 94 GLU A N 1
ATOM 783 C CA . GLU A 1 94 ? 6.606 15.092 -13.666 1.00 80.38 94 GLU A CA 1
ATOM 784 C C . GLU A 1 94 ? 5.611 14.669 -12.588 1.00 80.38 94 GLU A C 1
ATOM 786 O O . GLU A 1 94 ? 4.463 14.319 -12.876 1.00 80.38 94 GLU A O 1
ATOM 791 N N . GLU A 1 95 ? 6.051 14.717 -11.333 1.00 78.38 95 GLU A N 1
ATOM 792 C CA . GLU A 1 95 ? 5.166 14.502 -10.197 1.00 78.38 95 GLU A CA 1
ATOM 793 C C . GLU A 1 95 ? 4.283 15.736 -9.980 1.00 78.38 95 GLU A C 1
ATOM 795 O O . GLU A 1 95 ? 4.767 16.867 -9.897 1.00 78.38 95 GLU A O 1
ATOM 800 N N . VAL A 1 96 ? 2.978 15.524 -9.833 1.00 76.94 96 VAL A N 1
ATOM 801 C CA . VAL A 1 96 ? 2.027 16.592 -9.521 1.00 76.94 96 VAL A CA 1
ATOM 802 C C . VAL A 1 96 ? 1.840 16.739 -8.006 1.00 76.94 96 VAL A C 1
ATOM 804 O O . VAL A 1 96 ? 1.656 15.756 -7.287 1.00 76.94 96 VAL A O 1
ATOM 807 N N . GLY A 1 97 ? 1.854 17.988 -7.524 1.00 67.50 97 GLY A N 1
ATOM 808 C CA . GLY A 1 97 ? 1.523 18.386 -6.146 1.00 67.50 97 GLY A CA 1
ATOM 809 C C . GLY A 1 97 ? 0.453 19.494 -6.094 1.00 67.50 97 GLY A C 1
ATOM 810 O O . GLY A 1 97 ? -0.048 19.935 -7.129 1.00 67.50 97 GLY A O 1
ATOM 811 N N . GLY A 1 98 ? 0.085 19.972 -4.898 1.00 64.12 98 GLY A N 1
ATOM 812 C CA . GLY A 1 98 ? -0.819 21.130 -4.719 1.00 64.12 98 GLY A CA 1
ATOM 813 C C . GLY A 1 98 ? -2.332 20.832 -4.805 1.00 64.12 98 GLY A C 1
ATOM 814 O O . GLY A 1 98 ? -2.814 19.849 -4.256 1.00 64.12 98 GLY A O 1
ATOM 815 N N . GLU A 1 99 ? -3.135 21.679 -5.459 1.00 60.09 99 GLU A N 1
ATOM 816 C CA . GLU A 1 99 ? -4.601 21.470 -5.540 1.00 60.09 99 GLU A CA 1
ATOM 817 C C . GLU A 1 99 ? -4.989 20.266 -6.413 1.00 60.09 99 GLU A C 1
ATOM 819 O O . GLU A 1 99 ? -5.919 19.529 -6.084 1.00 60.09 99 GLU A O 1
ATOM 824 N N . ARG A 1 100 ? -4.218 19.986 -7.479 1.00 60.47 100 ARG A N 1
ATOM 825 C CA . ARG A 1 100 ? -4.368 18.768 -8.303 1.00 60.47 100 ARG A CA 1
ATOM 826 C C . ARG A 1 100 ? -4.123 17.479 -7.506 1.00 60.47 100 ARG A C 1
ATOM 828 O O . ARG A 1 100 ? -4.570 16.414 -7.926 1.00 60.47 100 ARG A O 1
ATOM 835 N N . TYR A 1 101 ? -3.460 17.588 -6.354 1.00 65.94 101 TYR A N 1
ATOM 836 C CA . TYR A 1 101 ? -3.192 16.503 -5.412 1.00 65.94 101 TYR A CA 1
ATOM 837 C C . TYR A 1 101 ? -4.404 16.150 -4.526 1.00 65.94 101 TYR A C 1
ATOM 839 O O . TYR A 1 101 ? -4.506 15.009 -4.069 1.00 65.94 101 TYR A O 1
ATOM 847 N N . GLY A 1 102 ? -5.370 17.062 -4.348 1.00 69.00 102 GLY A N 1
ATOM 848 C CA . GLY A 1 102 ? -6.515 16.853 -3.452 1.00 69.00 102 GLY A CA 1
ATOM 849 C C . GLY A 1 102 ? -7.312 15.579 -3.753 1.00 69.00 102 GLY A C 1
ATOM 850 O O . GLY A 1 102 ? -7.695 14.865 -2.829 1.00 69.00 102 GLY A O 1
ATOM 851 N N . LYS A 1 103 ? -7.477 15.227 -5.039 1.00 75.94 103 LYS A N 1
ATOM 852 C CA . LYS A 1 103 ? -8.186 13.998 -5.445 1.00 75.94 103 LYS A CA 1
ATOM 853 C C . LYS A 1 103 ? -7.475 12.710 -5.014 1.00 75.94 103 LYS A C 1
ATOM 855 O O . LYS A 1 103 ? -8.145 11.740 -4.676 1.00 75.94 103 LYS A O 1
ATOM 860 N N . TYR A 1 104 ? -6.140 12.693 -5.025 1.00 80.19 104 TYR A N 1
ATOM 861 C CA . TYR A 1 104 ? -5.355 11.498 -4.708 1.00 80.19 104 TYR A CA 1
ATOM 862 C C . TYR A 1 104 ? -5.082 11.370 -3.218 1.00 80.19 104 TYR A C 1
ATOM 864 O O . TYR A 1 104 ? -5.060 10.251 -2.720 1.00 80.19 104 TYR A O 1
ATOM 872 N N . ARG A 1 105 ? -4.964 12.486 -2.487 1.00 81.94 105 ARG A N 1
ATOM 873 C CA . ARG A 1 105 ? -4.850 12.475 -1.021 1.00 81.94 105 ARG A CA 1
ATOM 874 C C . ARG A 1 105 ? -5.916 11.605 -0.375 1.00 81.94 105 ARG A C 1
ATOM 876 O O . ARG A 1 105 ? -5.596 10.729 0.417 1.00 81.94 105 ARG A O 1
ATOM 883 N N . GLU A 1 106 ? -7.172 11.832 -0.740 1.00 82.12 106 GLU A N 1
ATOM 884 C CA . GLU A 1 106 ? -8.315 11.147 -0.130 1.00 82.12 106 GLU A CA 1
ATOM 885 C C . GLU A 1 106 ? -8.372 9.650 -0.473 1.00 82.12 106 GLU A C 1
ATOM 887 O O . GLU A 1 106 ? -9.063 8.892 0.199 1.00 82.12 106 GLU A O 1
ATOM 892 N N . VAL A 1 107 ? -7.642 9.215 -1.504 1.00 81.81 107 VAL A N 1
ATOM 893 C CA . VAL A 1 107 ? -7.580 7.824 -1.982 1.00 81.81 107 VAL A CA 1
ATOM 894 C C . VAL A 1 107 ? -6.320 7.099 -1.493 1.00 81.81 107 VAL A C 1
ATOM 896 O O . VAL A 1 107 ? -6.344 5.897 -1.236 1.00 81.81 107 VAL A O 1
ATOM 899 N N . VAL A 1 108 ? -5.206 7.814 -1.366 1.00 82.38 108 VAL A N 1
ATOM 900 C CA . VAL A 1 108 ? -3.901 7.258 -0.994 1.00 82.38 108 VAL A CA 1
ATOM 901 C C . VAL A 1 108 ? -3.691 7.315 0.516 1.00 82.38 108 VAL A C 1
ATOM 903 O O . VAL A 1 108 ? -3.288 6.325 1.116 1.00 82.38 108 VAL A O 1
ATOM 906 N N . ALA A 1 109 ? -4.067 8.415 1.172 1.00 87.06 109 ALA A N 1
ATOM 907 C CA . ALA A 1 109 ? -3.994 8.550 2.625 1.00 87.06 109 ALA A CA 1
ATOM 908 C C . ALA A 1 109 ? -5.218 7.932 3.326 1.00 87.06 109 ALA A C 1
ATOM 910 O O . ALA A 1 109 ? -5.805 8.526 4.229 1.00 87.06 109 ALA A O 1
ATOM 911 N N . VAL A 1 110 ? -5.619 6.740 2.875 1.00 93.06 110 VAL A N 1
ATOM 912 C CA . VAL A 1 110 ? -6.672 5.899 3.473 1.00 93.06 110 VAL A CA 1
ATOM 913 C C . VAL A 1 110 ? -6.058 4.891 4.448 1.00 93.06 110 VAL A C 1
ATOM 915 O O . VAL A 1 110 ? -6.696 4.506 5.430 1.00 93.06 110 VAL A O 1
ATOM 918 N N . GLY A 1 111 ? -4.811 4.495 4.195 1.00 95.25 111 GLY A N 1
ATOM 919 C CA . GLY A 1 111 ? -3.992 3.650 5.051 1.00 95.25 111 GLY A CA 1
ATOM 920 C C . GLY A 1 111 ? -2.561 4.179 5.134 1.00 95.25 111 GLY A C 1
ATOM 921 O O . GLY A 1 111 ? -2.134 4.981 4.302 1.00 95.25 111 GLY A O 1
ATOM 922 N N . LEU A 1 112 ? -1.855 3.786 6.191 1.00 94.69 112 LEU A N 1
ATOM 923 C CA . LEU A 1 112 ? -0.441 4.076 6.378 1.00 94.69 112 LEU A CA 1
ATOM 924 C C . LEU A 1 112 ? 0.223 2.979 7.213 1.00 94.69 112 LEU A C 1
ATOM 926 O O . LEU A 1 112 ? -0.100 2.795 8.387 1.00 94.69 112 LEU A O 1
ATOM 930 N N . TYR A 1 113 ? 1.213 2.306 6.638 1.00 94.88 113 TYR A N 1
ATOM 931 C CA . TYR A 1 113 ? 2.180 1.513 7.383 1.00 94.88 113 TYR A CA 1
ATOM 932 C C . TYR A 1 113 ? 3.260 2.414 7.998 1.00 94.88 113 TYR A C 1
ATOM 934 O O . TYR A 1 113 ? 4.053 3.058 7.301 1.00 94.88 113 TYR A O 1
ATOM 942 N N . LEU A 1 114 ? 3.310 2.425 9.328 1.00 91.56 114 LEU A N 1
ATOM 943 C CA . LEU A 1 114 ? 4.320 3.106 10.122 1.00 91.56 114 LEU A CA 1
ATOM 944 C C . LEU A 1 114 ? 5.405 2.102 10.521 1.00 91.56 114 LEU A C 1
ATOM 946 O O . LEU A 1 114 ? 5.143 1.155 11.256 1.00 91.56 114 LEU A O 1
ATOM 950 N N . LYS A 1 115 ? 6.638 2.330 10.061 1.00 87.00 115 LYS A N 1
ATOM 951 C CA . LYS A 1 115 ? 7.781 1.431 10.291 1.00 87.00 115 LYS A CA 1
ATOM 952 C C . LYS A 1 115 ? 8.364 1.498 11.707 1.00 87.00 115 LYS A C 1
ATOM 954 O O . LYS A 1 115 ? 8.868 0.503 12.215 1.00 87.00 115 LYS A O 1
ATOM 959 N N . GLY A 1 116 ? 8.391 2.683 12.307 1.00 79.88 116 GLY A N 1
ATOM 960 C CA . GLY A 1 116 ? 9.174 2.951 13.513 1.00 79.88 116 GLY A CA 1
ATOM 961 C C . GLY A 1 116 ? 8.330 3.454 14.677 1.00 79.88 116 GLY A C 1
ATOM 962 O O . GLY A 1 116 ? 7.199 3.890 14.465 1.00 79.88 116 GLY A O 1
ATOM 963 N N . PRO A 1 117 ? 8.889 3.427 15.897 1.00 75.44 117 PRO A N 1
ATOM 964 C CA . PRO A 1 117 ? 8.216 3.994 17.052 1.00 75.44 117 PRO A CA 1
ATOM 965 C C . PRO A 1 117 ? 7.978 5.491 16.833 1.00 75.44 117 PRO A C 1
ATOM 967 O O . PRO A 1 117 ? 8.856 6.214 16.360 1.00 75.44 117 PRO A O 1
ATOM 970 N N . THR A 1 118 ? 6.795 5.957 17.214 1.00 82.88 118 THR A N 1
ATOM 971 C CA . THR A 1 118 ? 6.484 7.387 17.296 1.00 82.88 118 THR A CA 1
ATOM 972 C C . THR A 1 118 ? 6.821 7.884 18.692 1.00 82.88 118 THR A C 1
ATOM 974 O O . THR A 1 118 ? 6.583 7.190 19.684 1.00 82.88 118 THR A O 1
ATOM 977 N N . SER A 1 119 ? 7.375 9.089 18.801 1.00 87.94 119 SER A N 1
ATOM 978 C CA . SER A 1 119 ? 7.634 9.666 20.117 1.00 87.94 119 SER A CA 1
ATOM 979 C C . SER A 1 119 ? 6.322 9.905 20.881 1.00 87.94 119 SER A C 1
ATOM 981 O O . SER A 1 119 ? 5.275 10.179 20.290 1.00 87.94 119 SER A O 1
ATOM 983 N N . GLN A 1 120 ? 6.365 9.856 22.218 1.00 90.50 120 GLN A N 1
ATOM 984 C CA . GLN A 1 120 ? 5.176 10.131 23.038 1.00 90.50 120 GLN A CA 1
ATOM 985 C C . GLN A 1 120 ? 4.580 11.515 22.733 1.00 90.50 120 GLN A C 1
ATOM 987 O O . GLN A 1 120 ? 3.363 11.670 22.744 1.00 90.50 120 GLN A O 1
ATOM 992 N N . TRP A 1 121 ? 5.413 12.524 22.454 1.00 90.69 121 TRP A N 1
ATOM 993 C CA . TRP A 1 121 ? 4.937 13.883 22.190 1.00 90.69 121 TRP A CA 1
ATOM 994 C C . TRP A 1 121 ? 4.199 13.986 20.848 1.00 90.69 121 TRP A C 1
ATOM 996 O O . TRP A 1 121 ? 3.133 14.599 20.791 1.00 90.69 121 TRP A O 1
ATOM 1006 N N . GLU A 1 122 ? 4.712 13.350 19.788 1.00 90.25 122 GLU A N 1
ATOM 1007 C CA . GLU A 1 122 ? 4.035 13.283 18.483 1.00 90.25 122 GLU A CA 1
ATOM 1008 C C . GLU A 1 122 ? 2.718 12.539 18.613 1.00 90.25 122 GLU A C 1
ATOM 1010 O O . GLU A 1 122 ? 1.692 12.996 18.117 1.00 90.25 122 GLU A O 1
ATOM 1015 N N . TRP A 1 123 ? 2.733 11.427 19.346 1.00 93.31 123 TRP A N 1
ATOM 1016 C CA . TRP A 1 123 ? 1.552 10.608 19.558 1.00 93.31 123 TRP A CA 1
ATOM 1017 C C . TRP A 1 123 ? 0.443 11.360 20.294 1.00 93.31 123 TRP A C 1
ATOM 1019 O O . TRP A 1 123 ? -0.711 11.337 19.876 1.00 93.31 123 TRP A O 1
ATOM 1029 N N . GLN A 1 124 ? 0.787 12.114 21.339 1.00 92.81 124 GLN A N 1
ATOM 1030 C CA . GLN A 1 124 ? -0.174 12.964 22.048 1.00 92.81 124 GLN A CA 1
ATOM 1031 C C . GLN A 1 124 ? -0.694 14.113 21.175 1.00 92.81 124 GLN A C 1
ATOM 1033 O O . GLN A 1 124 ? -1.873 14.459 21.247 1.00 92.81 124 GLN A O 1
ATOM 1038 N N . ARG A 1 125 ? 0.147 14.668 20.294 1.00 93.88 125 ARG A N 1
ATOM 1039 C CA . ARG A 1 125 ? -0.290 15.645 19.287 1.00 93.88 125 ARG A CA 1
ATOM 1040 C C . ARG A 1 125 ? -1.264 15.034 18.273 1.00 93.88 125 ARG A C 1
ATOM 1042 O O . ARG A 1 125 ? -2.162 15.730 17.818 1.00 93.88 125 ARG A O 1
ATOM 1049 N N . ILE A 1 126 ? -1.115 13.759 17.921 1.00 93.81 126 ILE A N 1
ATOM 1050 C CA . ILE A 1 126 ? -2.074 13.047 17.064 1.00 93.81 126 ILE A CA 1
ATOM 1051 C C . ILE A 1 126 ? -3.382 12.799 17.829 1.00 93.81 126 ILE A C 1
ATOM 1053 O O . ILE A 1 126 ? -4.465 13.080 17.320 1.00 93.81 126 ILE A O 1
ATOM 1057 N N . LEU A 1 127 ? -3.309 12.328 19.075 1.00 93.50 127 LEU A N 1
ATOM 1058 C CA . LEU A 1 127 ? -4.492 12.089 19.909 1.00 93.50 127 LEU A CA 1
ATOM 1059 C C . LEU A 1 127 ? -5.308 13.362 20.161 1.00 93.50 127 LEU A C 1
ATOM 1061 O O . LEU A 1 127 ? -6.533 13.292 20.201 1.00 93.50 127 LEU A O 1
ATOM 1065 N N . SER A 1 128 ? -4.668 14.531 20.270 1.00 93.50 128 SER A N 1
ATOM 1066 C CA . SER A 1 128 ? -5.380 15.802 20.466 1.00 93.50 128 SER A CA 1
ATOM 1067 C C . SER A 1 128 ? -6.239 16.228 19.267 1.00 93.50 128 SER A C 1
ATOM 1069 O O . SER A 1 128 ? -7.089 17.106 19.407 1.00 93.50 128 SER A O 1
ATOM 1071 N N . LEU A 1 129 ? -6.060 15.589 18.105 1.00 94.62 129 LEU A N 1
ATOM 1072 C CA . LEU A 1 129 ? -6.883 15.780 16.907 1.00 94.62 129 LEU A CA 1
ATOM 1073 C C . LEU A 1 129 ? -8.072 14.807 16.824 1.00 94.62 129 LEU A C 1
ATOM 1075 O O . LEU A 1 129 ? -8.781 14.809 15.811 1.00 94.62 129 LEU A O 1
ATOM 1079 N N . ALA A 1 130 ? -8.288 13.969 17.844 1.00 92.38 130 ALA A N 1
ATOM 1080 C CA . ALA A 1 130 ? -9.450 13.088 17.945 1.00 92.38 130 ALA A CA 1
ATOM 1081 C C . ALA A 1 130 ? -10.768 13.868 17.829 1.00 92.38 130 ALA A C 1
ATOM 1083 O O . ALA A 1 130 ? -10.839 15.068 18.114 1.00 92.38 130 ALA A O 1
ATOM 1084 N N . ASP A 1 131 ? -11.829 13.194 17.388 1.00 90.81 131 ASP A N 1
ATOM 1085 C CA . ASP A 1 131 ? -13.131 13.841 17.345 1.00 90.81 131 ASP A CA 1
ATOM 1086 C C . ASP A 1 131 ? -13.667 14.086 18.770 1.00 90.81 131 ASP A C 1
ATOM 1088 O O . ASP A 1 131 ? -13.696 13.152 19.572 1.00 90.81 131 ASP A O 1
ATOM 1092 N N . PRO A 1 132 ? -14.132 15.304 19.114 1.00 86.25 132 PRO A N 1
ATOM 1093 C CA . PRO A 1 132 ? -14.655 15.586 20.452 1.00 86.25 132 PRO A CA 1
ATOM 1094 C C . PRO A 1 132 ? -15.834 14.694 20.862 1.00 86.25 132 PRO A C 1
ATOM 1096 O O . PRO A 1 132 ? -16.046 14.465 22.051 1.00 86.25 132 PRO A O 1
ATOM 1099 N N . SER A 1 133 ? -16.604 14.189 19.893 1.00 87.75 133 SER A N 1
ATOM 1100 C CA . SER A 1 133 ? -17.730 13.281 20.135 1.00 87.75 133 SER A CA 1
ATOM 1101 C C . SER A 1 133 ? -17.305 11.823 20.353 1.00 87.75 133 SER A C 1
ATOM 1103 O O . SER A 1 133 ? -18.124 11.003 20.775 1.00 87.75 133 SER A O 1
ATOM 1105 N N . ARG A 1 134 ? -16.035 11.487 20.089 1.00 86.62 134 ARG A N 1
ATOM 1106 C CA . ARG A 1 134 ? -15.502 10.126 20.140 1.00 86.62 134 ARG A CA 1
ATOM 1107 C C . ARG A 1 134 ? -14.129 10.112 20.828 1.00 86.62 134 ARG A C 1
ATOM 1109 O O . ARG A 1 134 ? -13.112 10.287 20.160 1.00 86.62 134 ARG A O 1
ATOM 1116 N N . PRO A 1 135 ? -14.068 9.884 22.152 1.00 87.31 135 PRO A N 1
ATOM 1117 C CA . PRO A 1 135 ? -12.787 9.797 22.839 1.00 87.31 135 PRO A CA 1
ATOM 1118 C C . PRO A 1 135 ? -11.973 8.592 22.329 1.00 87.31 135 PRO A C 1
ATOM 1120 O O . PRO A 1 135 ? -12.568 7.549 22.043 1.00 87.31 135 PRO A O 1
ATOM 1123 N N . PRO A 1 136 ? -10.634 8.706 22.240 1.00 91.12 136 PRO A N 1
ATOM 1124 C CA . PRO A 1 136 ? -9.764 7.577 21.924 1.00 91.12 136 PRO A CA 1
ATOM 1125 C C . PRO A 1 136 ? -9.894 6.442 22.944 1.00 91.12 136 PRO A C 1
ATOM 1127 O O . PRO A 1 136 ? -10.073 6.685 24.142 1.00 91.12 136 PRO A O 1
ATOM 1130 N N . ASP A 1 137 ? -9.714 5.207 22.486 1.00 90.25 137 ASP A N 1
ATOM 1131 C CA . ASP A 1 137 ? -9.622 4.036 23.351 1.00 90.25 137 ASP A CA 1
ATOM 1132 C C . ASP A 1 137 ? -8.460 4.178 24.346 1.00 90.25 137 ASP A C 1
ATOM 1134 O O . ASP A 1 137 ? -7.416 4.762 24.051 1.00 90.25 137 ASP A O 1
ATOM 1138 N N . GLY A 1 138 ? -8.583 3.570 25.531 1.00 86.00 138 GLY A N 1
ATOM 1139 C CA . GLY A 1 138 ? -7.512 3.599 26.538 1.00 86.00 138 GLY A CA 1
ATOM 1140 C C . GLY A 1 138 ? -6.184 3.016 26.032 1.00 86.00 138 GLY A C 1
ATOM 1141 O O . GLY A 1 138 ? -5.115 3.507 26.383 1.00 86.00 138 GLY A O 1
ATOM 1142 N N . ALA A 1 139 ? -6.243 2.022 25.141 1.00 87.06 139 ALA A N 1
ATOM 1143 C CA . ALA A 1 139 ? -5.063 1.452 24.488 1.00 87.06 139 ALA A CA 1
ATOM 1144 C C . ALA A 1 139 ? -4.364 2.435 23.527 1.00 87.06 139 ALA A C 1
ATOM 1146 O O . ALA A 1 139 ? -3.195 2.239 23.207 1.00 87.06 139 ALA A O 1
ATOM 1147 N N . ALA A 1 140 ? -5.045 3.502 23.093 1.00 88.56 140 ALA A N 1
ATOM 1148 C CA . ALA A 1 140 ? -4.484 4.525 22.218 1.00 88.56 140 ALA A CA 1
ATOM 1149 C C . ALA A 1 140 ? -3.574 5.516 22.958 1.00 88.56 140 ALA A C 1
ATOM 1151 O O . ALA A 1 140 ? -2.882 6.282 22.304 1.00 88.56 140 ALA A O 1
ATOM 1152 N N . GLN A 1 141 ? -3.545 5.526 24.297 1.00 88.06 141 GLN A N 1
ATOM 1153 C CA . GLN A 1 141 ? -2.815 6.535 25.086 1.00 88.06 141 GLN A CA 1
ATOM 1154 C C . GLN A 1 141 ? -1.284 6.457 24.952 1.00 88.06 141 GLN A C 1
ATOM 1156 O O . GLN A 1 141 ? -0.569 7.416 25.268 1.00 88.06 141 GLN A O 1
ATOM 1161 N N . HIS A 1 142 ? -0.777 5.329 24.461 1.00 87.56 142 HIS A N 1
ATOM 1162 C CA . HIS A 1 142 ? 0.645 5.090 24.260 1.00 87.56 142 HIS A CA 1
ATOM 1163 C C . HIS A 1 142 ? 0.936 4.832 22.777 1.00 87.56 142 HIS A C 1
ATOM 1165 O O . HIS A 1 142 ? 0.145 4.146 22.122 1.00 87.56 142 HIS A O 1
ATOM 1171 N N . PRO A 1 143 ? 2.052 5.365 22.243 1.00 89.06 143 PRO A N 1
ATOM 1172 C CA . PRO A 1 143 ? 2.480 5.067 20.890 1.00 89.06 143 PRO A CA 1
ATOM 1173 C C . PRO A 1 143 ? 2.780 3.575 20.742 1.00 89.06 143 PRO A C 1
ATOM 1175 O O . PRO A 1 143 ? 3.140 2.913 21.725 1.00 89.06 143 PRO A O 1
ATOM 1178 N N . PRO A 1 144 ? 2.685 3.037 19.517 1.00 88.44 144 PRO A N 1
ATOM 1179 C CA . PRO A 1 144 ? 3.123 1.678 19.264 1.00 88.44 144 PRO A CA 1
ATOM 1180 C C . PRO A 1 144 ? 4.619 1.541 19.576 1.00 88.44 144 PRO A C 1
ATOM 1182 O O . PRO A 1 144 ? 5.439 2.372 19.184 1.00 88.44 144 PRO A O 1
ATOM 1185 N N . ALA A 1 145 ? 4.984 0.461 20.270 1.00 85.81 145 ALA A N 1
ATOM 1186 C CA . ALA A 1 145 ? 6.379 0.153 20.606 1.00 85.81 145 ALA A CA 1
ATOM 1187 C C . ALA A 1 145 ? 7.224 -0.259 19.382 1.00 85.81 145 ALA A C 1
ATOM 1189 O O . ALA A 1 145 ? 8.442 -0.399 19.480 1.00 85.81 145 ALA A O 1
ATOM 1190 N N . GLY A 1 146 ? 6.579 -0.476 18.238 1.00 90.38 146 GLY A N 1
ATOM 1191 C CA . GLY A 1 146 ? 7.186 -0.911 16.991 1.00 90.38 146 GLY A CA 1
ATOM 1192 C C . GLY A 1 146 ? 6.310 -0.521 15.801 1.00 90.38 146 GLY A C 1
ATOM 1193 O O . GLY A 1 146 ? 5.548 0.443 15.905 1.00 90.38 146 GLY A O 1
ATOM 1194 N N . PRO A 1 147 ? 6.400 -1.253 14.681 1.00 93.50 147 PRO A N 1
ATOM 1195 C CA . PRO A 1 147 ? 5.605 -0.946 13.506 1.00 93.50 147 PRO A CA 1
ATOM 1196 C C . PRO A 1 147 ? 4.100 -1.058 13.771 1.00 93.50 147 PRO A C 1
ATOM 1198 O O . PRO A 1 147 ? 3.658 -1.870 14.586 1.00 93.50 147 PRO A O 1
ATOM 1201 N N . ALA A 1 148 ? 3.311 -0.266 13.052 1.00 94.88 148 ALA A N 1
ATOM 1202 C CA . ALA A 1 148 ? 1.859 -0.232 13.177 1.00 94.88 148 ALA A CA 1
ATOM 1203 C C . ALA A 1 148 ? 1.192 0.059 11.832 1.00 94.88 148 ALA A C 1
ATOM 1205 O O . ALA A 1 148 ? 1.805 0.619 10.923 1.00 94.88 148 ALA A O 1
ATOM 1206 N N . ILE A 1 149 ? -0.085 -0.295 11.720 1.00 96.25 149 ILE A N 1
ATOM 1207 C CA . ILE A 1 149 ? -0.925 0.097 10.589 1.00 96.25 149 ILE A CA 1
ATOM 1208 C C . ILE A 1 149 ? -1.926 1.134 11.082 1.00 96.25 149 ILE A C 1
ATOM 1210 O O . ILE A 1 149 ? -2.584 0.937 12.098 1.00 96.25 149 ILE A O 1
ATOM 1214 N N . LEU A 1 150 ? -2.061 2.232 10.353 1.00 96.19 150 LEU A N 1
ATOM 1215 C CA . LEU A 1 150 ? -3.068 3.250 10.605 1.00 96.19 150 LEU A CA 1
ATOM 1216 C C . LEU A 1 150 ? -4.058 3.229 9.447 1.00 96.19 150 LEU A C 1
ATOM 1218 O O . LEU A 1 150 ? -3.656 3.216 8.289 1.00 96.19 150 LEU A O 1
ATOM 1222 N N . LEU A 1 151 ? -5.350 3.200 9.749 1.00 97.50 151 LEU A N 1
ATOM 1223 C CA . LEU A 1 151 ? -6.423 3.214 8.757 1.00 97.50 151 LEU A CA 1
ATOM 1224 C C . LEU A 1 151 ? -7.337 4.394 9.042 1.00 97.50 151 LEU A C 1
ATOM 1226 O O . LEU A 1 151 ? -7.589 4.693 10.206 1.00 97.50 151 LEU A O 1
ATOM 1230 N N . CYS A 1 152 ? -7.854 5.033 7.994 1.00 97.38 152 CYS A N 1
ATOM 1231 C CA . CYS A 1 152 ? -8.802 6.134 8.114 1.00 97.38 152 CYS A CA 1
ATOM 1232 C C . CYS A 1 152 ? -10.221 5.680 7.739 1.00 97.38 152 CYS A C 1
ATOM 1234 O O . CYS A 1 152 ? -10.544 5.635 6.546 1.00 97.38 152 CYS A O 1
ATOM 1236 N N . PRO A 1 153 ? -11.085 5.324 8.716 1.00 97.31 153 PRO A N 1
ATOM 1237 C CA . PRO A 1 153 ? -12.420 4.811 8.432 1.00 97.31 153 PRO A CA 1
ATOM 1238 C C . PRO A 1 153 ? -13.275 5.756 7.590 1.00 97.31 153 PRO A C 1
ATOM 1240 O O . PRO A 1 153 ? -13.966 5.304 6.684 1.00 97.31 153 PRO A O 1
ATOM 1243 N N . GLU A 1 154 ? -13.196 7.062 7.834 1.00 96.56 154 GLU A N 1
ATOM 1244 C CA . GLU A 1 154 ? -13.933 8.084 7.089 1.00 96.56 154 GLU A CA 1
ATOM 1245 C C . GLU A 1 154 ? -13.579 8.039 5.602 1.00 96.56 154 GLU A C 1
ATOM 1247 O O . GLU A 1 154 ? -14.472 8.001 4.758 1.00 96.56 154 GLU A O 1
ATOM 1252 N N . ARG A 1 155 ? -12.283 7.966 5.278 1.00 96.25 155 ARG A N 1
ATOM 1253 C CA . ARG A 1 155 ? -11.817 7.883 3.890 1.00 96.25 155 ARG A CA 1
ATOM 1254 C C . ARG A 1 155 ? -12.134 6.539 3.244 1.00 96.25 155 ARG A C 1
ATOM 1256 O O . ARG A 1 155 ? -12.463 6.503 2.064 1.00 96.25 155 ARG A O 1
ATOM 1263 N N . ILE A 1 156 ? -12.111 5.441 4.005 1.00 97.38 156 ILE A N 1
ATOM 1264 C CA . ILE A 1 156 ? -12.573 4.128 3.522 1.00 97.38 156 ILE A CA 1
ATOM 1265 C C . ILE A 1 156 ? -14.048 4.206 3.107 1.00 97.38 156 ILE A C 1
ATOM 1267 O O . ILE A 1 156 ? -14.406 3.742 2.024 1.00 97.38 156 ILE A O 1
ATOM 1271 N N . LEU A 1 157 ? -14.903 4.780 3.959 1.00 97.06 157 LEU A N 1
ATOM 1272 C CA . LEU A 1 157 ? -16.335 4.915 3.686 1.00 97.06 157 LEU A CA 1
ATOM 1273 C C . LEU A 1 157 ? -16.606 5.872 2.519 1.00 97.06 157 LEU A C 1
ATOM 1275 O O . LEU A 1 157 ?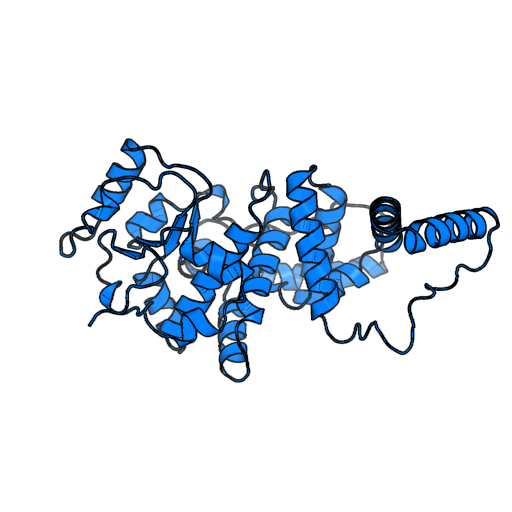 -17.418 5.549 1.652 1.00 97.06 157 LEU A O 1
ATOM 1279 N N . ASP A 1 158 ? -15.918 7.014 2.472 1.00 95.62 158 ASP A N 1
ATOM 1280 C CA . ASP A 1 158 ? -16.034 7.977 1.374 1.00 95.62 158 ASP A CA 1
ATOM 1281 C C . ASP A 1 158 ? -15.616 7.355 0.035 1.00 95.62 158 ASP A C 1
ATOM 1283 O O . ASP A 1 158 ? -16.368 7.404 -0.942 1.00 95.62 158 ASP A O 1
ATOM 1287 N N . TRP A 1 159 ? -14.460 6.688 -0.003 1.00 95.19 159 TRP A N 1
ATOM 1288 C CA . TRP A 1 159 ? -13.986 6.019 -1.210 1.00 95.19 159 TRP A CA 1
ATOM 1289 C C . TRP A 1 159 ? -14.956 4.924 -1.663 1.00 95.19 159 TRP A C 1
ATOM 1291 O O . TRP A 1 159 ? -15.310 4.852 -2.841 1.00 95.19 159 TRP A O 1
ATOM 1301 N N . ALA A 1 160 ? -15.469 4.121 -0.729 1.00 95.88 160 ALA A N 1
ATOM 1302 C CA . ALA A 1 160 ? -16.481 3.112 -1.023 1.00 95.88 160 ALA A CA 1
ATOM 1303 C C . ALA A 1 160 ? -17.750 3.719 -1.636 1.00 95.88 160 ALA A C 1
ATOM 1305 O O . ALA A 1 160 ? -18.263 3.202 -2.631 1.00 95.88 160 ALA A O 1
ATOM 1306 N N . SER A 1 161 ? -18.221 4.835 -1.072 1.00 95.69 161 SER A N 1
ATOM 1307 C CA . SER A 1 161 ? -19.388 5.576 -1.552 1.00 95.69 161 SER A CA 1
ATOM 1308 C C . SER A 1 161 ? -19.180 6.087 -2.980 1.00 95.69 161 SER A C 1
ATOM 1310 O O . SER A 1 161 ? -19.969 5.762 -3.870 1.00 95.69 161 SER A O 1
ATOM 1312 N N . ARG A 1 162 ? -18.071 6.797 -3.239 1.00 93.62 162 ARG A N 1
ATOM 1313 C CA . ARG A 1 162 ? -17.732 7.330 -4.571 1.00 93.62 162 ARG A CA 1
ATOM 1314 C C . ARG A 1 162 ? -17.571 6.233 -5.621 1.00 93.62 162 ARG A C 1
ATOM 1316 O O . ARG A 1 162 ? -18.061 6.373 -6.740 1.00 93.62 162 ARG A O 1
ATOM 1323 N N . ALA A 1 163 ? -16.928 5.125 -5.257 1.00 92.38 163 ALA A N 1
ATOM 1324 C CA . ALA A 1 163 ? -16.700 4.007 -6.166 1.00 92.38 163 ALA A CA 1
ATOM 1325 C C . ALA A 1 163 ? -17.942 3.109 -6.349 1.00 92.38 163 ALA A C 1
ATOM 1327 O O . ALA A 1 163 ? -17.962 2.272 -7.260 1.00 92.38 163 ALA A O 1
ATOM 1328 N N . GLY A 1 164 ? -18.976 3.251 -5.510 1.00 95.62 164 GLY A N 1
ATOM 1329 C CA . GLY A 1 164 ? -20.134 2.353 -5.481 1.00 95.62 164 GLY A CA 1
ATOM 1330 C C . GLY A 1 164 ? -19.765 0.923 -5.069 1.00 95.62 164 GLY A C 1
ATOM 1331 O O . GLY A 1 164 ? -20.320 -0.044 -5.594 1.00 95.62 164 GLY A O 1
ATOM 1332 N N . VAL A 1 165 ? -18.784 0.780 -4.175 1.00 96.06 165 VAL A N 1
ATOM 1333 C CA . VAL A 1 165 ? -18.232 -0.501 -3.713 1.00 96.06 165 VAL A CA 1
ATOM 1334 C C . VAL A 1 165 ? -18.622 -0.733 -2.253 1.00 96.06 165 VAL A C 1
ATOM 1336 O O . VAL A 1 165 ? -18.818 0.203 -1.487 1.00 96.06 165 VAL A O 1
ATOM 1339 N N . ASN A 1 166 ? -18.742 -1.996 -1.835 1.00 96.62 166 ASN A N 1
ATOM 1340 C CA . ASN A 1 166 ? -18.969 -2.311 -0.427 1.00 96.62 166 ASN A CA 1
ATOM 1341 C C . ASN A 1 166 ? -17.797 -1.782 0.440 1.00 96.62 166 ASN A C 1
ATOM 1343 O O . ASN A 1 166 ? -16.649 -2.135 0.157 1.00 96.62 166 ASN A O 1
ATOM 1347 N N . PRO A 1 167 ? -18.051 -1.015 1.517 1.00 97.50 167 PRO A N 1
ATOM 1348 C CA . PRO A 1 167 ? -16.995 -0.423 2.343 1.00 97.50 167 PRO A CA 1
ATOM 1349 C C . PRO A 1 167 ? -16.085 -1.446 3.017 1.00 97.50 167 PRO A C 1
ATOM 1351 O O . PRO A 1 167 ? -14.893 -1.203 3.178 1.00 97.50 167 PRO A O 1
ATOM 1354 N N . HIS A 1 168 ? -16.593 -2.635 3.338 1.00 97.56 168 HIS A N 1
ATOM 1355 C CA . HIS A 1 168 ? -15.756 -3.710 3.855 1.00 97.56 168 HIS A CA 1
ATOM 1356 C C . HIS A 1 168 ? -14.799 -4.277 2.805 1.00 97.56 168 HIS A C 1
ATOM 1358 O O . HIS A 1 168 ? -13.739 -4.770 3.167 1.00 97.56 168 HIS A O 1
ATOM 1364 N N . LEU A 1 169 ? -15.137 -4.200 1.514 1.00 97.62 169 LEU A N 1
ATOM 1365 C CA . LEU A 1 169 ? -14.215 -4.598 0.452 1.00 97.62 169 LEU A CA 1
ATOM 1366 C C . LEU A 1 169 ? -13.079 -3.577 0.293 1.00 97.62 169 LEU A C 1
ATOM 1368 O O . LEU A 1 169 ? -11.933 -3.980 0.109 1.00 97.62 169 LEU A O 1
ATOM 1372 N N . VAL A 1 170 ? -13.386 -2.279 0.414 1.00 97.81 170 VAL A N 1
ATOM 1373 C CA . VAL A 1 170 ? -12.373 -1.208 0.440 1.00 97.81 170 VAL A CA 1
ATOM 1374 C C . VAL A 1 170 ? -11.468 -1.369 1.660 1.00 97.81 170 VAL A C 1
ATOM 1376 O O . VAL A 1 170 ? -10.250 -1.371 1.508 1.00 97.81 170 VAL A O 1
ATOM 1379 N N . LEU A 1 171 ? -12.048 -1.602 2.843 1.00 97.75 171 LEU A N 1
ATOM 1380 C CA . LEU A 1 171 ? -11.296 -1.910 4.059 1.00 97.75 171 LEU A CA 1
ATOM 1381 C C . LEU A 1 171 ? -10.338 -3.087 3.850 1.00 97.75 171 LEU A C 1
ATOM 1383 O O . LEU A 1 171 ? -9.153 -2.961 4.142 1.00 97.75 171 LEU A O 1
ATOM 1387 N N . ASP A 1 172 ? -10.842 -4.214 3.340 1.00 98.06 172 ASP A N 1
ATOM 1388 C CA . ASP A 1 172 ? -10.029 -5.411 3.113 1.00 98.06 172 ASP A CA 1
ATOM 1389 C C . ASP A 1 172 ? -8.856 -5.086 2.169 1.00 98.06 172 ASP A C 1
ATOM 1391 O O . ASP A 1 172 ? -7.717 -5.447 2.454 1.00 98.06 172 ASP A O 1
ATOM 1395 N N . LYS A 1 173 ? -9.112 -4.348 1.076 1.00 97.81 173 LYS A N 1
ATOM 1396 C CA . LYS A 1 173 ? -8.086 -3.939 0.101 1.00 97.81 173 LYS A CA 1
ATOM 1397 C C . LYS A 1 173 ? -7.005 -3.094 0.757 1.00 97.81 173 LYS A C 1
ATOM 1399 O O . LYS A 1 173 ? -5.827 -3.399 0.593 1.00 97.81 173 LYS A O 1
ATOM 1404 N N . VAL A 1 174 ? -7.402 -2.034 1.461 1.00 97.81 174 VAL A N 1
ATOM 1405 C CA . VAL A 1 174 ? -6.469 -1.101 2.106 1.00 97.81 174 VAL A CA 1
ATOM 1406 C C . VAL A 1 174 ? -5.663 -1.837 3.169 1.00 97.81 174 VAL A C 1
ATOM 1408 O O . VAL A 1 174 ? -4.442 -1.753 3.178 1.00 97.81 174 VAL A O 1
ATOM 1411 N N . TYR A 1 175 ? -6.309 -2.651 4.004 1.00 97.88 175 TYR A N 1
ATOM 1412 C CA . TYR A 1 175 ? -5.605 -3.378 5.052 1.00 97.88 175 TYR A CA 1
ATOM 1413 C C . TYR A 1 175 ? -4.588 -4.384 4.494 1.00 97.88 175 TYR A C 1
ATOM 1415 O O . TYR A 1 175 ? -3.456 -4.439 4.971 1.00 97.88 175 TYR A O 1
ATOM 1423 N N . TYR A 1 176 ? -4.937 -5.145 3.449 1.00 98.12 176 TYR A N 1
ATOM 1424 C CA . TYR A 1 176 ? -3.972 -6.047 2.810 1.00 98.12 176 TYR A CA 1
ATOM 1425 C C . TYR A 1 176 ? -2.828 -5.305 2.109 1.00 98.12 176 TYR A C 1
ATOM 1427 O O . TYR A 1 176 ? -1.729 -5.848 2.032 1.00 98.12 176 TYR A O 1
ATOM 1435 N N . HIS A 1 177 ? -3.073 -4.095 1.605 1.00 97.88 177 HIS A N 1
ATOM 1436 C CA . HIS A 1 177 ? -2.047 -3.252 0.994 1.00 97.88 177 HIS A CA 1
ATOM 1437 C C . HIS A 1 177 ? -1.027 -2.783 2.043 1.00 97.88 177 HIS A C 1
ATOM 1439 O O . HIS A 1 177 ? 0.169 -3.007 1.863 1.00 97.88 177 HIS A O 1
ATOM 1445 N N . GLU A 1 178 ? -1.486 -2.285 3.196 1.00 97.50 178 GLU A N 1
ATOM 1446 C CA . GLU A 1 178 ? -0.588 -1.914 4.303 1.00 97.50 178 GLU A CA 1
ATOM 1447 C C . GLU A 1 178 ? 0.173 -3.121 4.870 1.00 97.50 178 GLU A C 1
ATOM 1449 O O . GLU A 1 178 ? 1.362 -3.036 5.184 1.00 97.50 178 GLU A O 1
ATOM 1454 N N . LEU A 1 179 ? -0.476 -4.289 4.941 1.00 96.50 179 LEU A N 1
ATOM 1455 C CA . LEU A 1 179 ? 0.214 -5.541 5.262 1.00 96.50 179 LEU A CA 1
ATOM 1456 C C . LEU A 1 179 ? 1.267 -5.899 4.206 1.00 96.50 179 LEU A C 1
ATOM 1458 O O . LEU A 1 179 ? 2.303 -6.458 4.555 1.00 96.50 179 LEU A O 1
ATOM 1462 N N . GLY A 1 180 ? 1.036 -5.566 2.935 1.00 95.69 180 GLY A N 1
ATOM 1463 C CA . GLY A 1 180 ? 2.019 -5.689 1.862 1.00 95.69 180 GLY A CA 1
ATOM 1464 C C . GLY A 1 180 ? 3.291 -4.898 2.157 1.00 95.69 180 GLY A C 1
ATOM 1465 O O . GLY A 1 180 ? 4.380 -5.472 2.102 1.00 95.69 180 GLY A O 1
ATOM 1466 N N . HIS A 1 181 ? 3.168 -3.632 2.563 1.00 95.62 181 HIS A N 1
ATOM 1467 C CA . HIS A 1 181 ? 4.321 -2.841 3.006 1.00 95.62 181 HIS A CA 1
ATOM 1468 C C . HIS A 1 181 ? 5.026 -3.473 4.205 1.00 95.62 181 HIS A C 1
ATOM 1470 O O . HIS A 1 181 ? 6.245 -3.634 4.179 1.00 95.62 181 HIS A O 1
ATOM 1476 N N . ALA A 1 182 ? 4.273 -3.910 5.216 1.00 95.06 182 ALA A N 1
ATOM 1477 C CA . ALA A 1 182 ? 4.851 -4.542 6.398 1.00 95.06 182 ALA A CA 1
ATOM 1478 C C . ALA A 1 182 ? 5.602 -5.849 6.088 1.00 95.06 182 ALA A C 1
ATOM 1480 O O . ALA A 1 182 ? 6.614 -6.163 6.713 1.00 95.06 182 ALA A O 1
ATOM 1481 N N . LEU A 1 183 ? 5.122 -6.628 5.117 1.00 92.62 183 LEU A N 1
ATOM 1482 C CA . LEU A 1 183 ? 5.793 -7.840 4.645 1.00 92.62 183 LEU A CA 1
ATOM 1483 C C . LEU A 1 183 ? 7.080 -7.531 3.862 1.00 92.62 183 LEU A C 1
ATOM 1485 O O . LEU A 1 183 ? 8.017 -8.332 3.888 1.00 92.62 183 LEU A O 1
ATOM 1489 N N . MET A 1 184 ? 7.135 -6.374 3.199 1.00 92.44 184 MET A N 1
ATOM 1490 C CA . MET A 1 184 ? 8.299 -5.886 2.454 1.00 92.44 184 MET A CA 1
ATOM 1491 C C . MET A 1 184 ? 9.237 -4.998 3.283 1.00 92.44 184 MET A C 1
ATOM 1493 O O . MET A 1 184 ? 10.208 -4.452 2.747 1.00 92.44 184 MET A O 1
ATOM 1497 N N . ASP A 1 185 ? 8.978 -4.830 4.578 1.00 90.88 185 ASP A N 1
ATOM 1498 C CA . ASP A 1 185 ? 9.801 -4.004 5.454 1.00 90.88 185 ASP A CA 1
ATOM 1499 C C . ASP A 1 185 ? 11.033 -4.7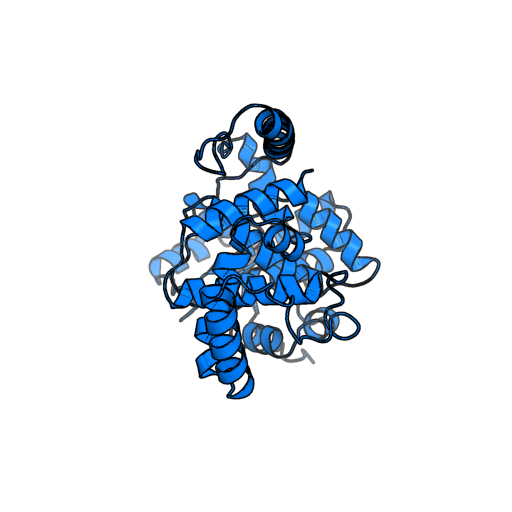63 5.960 1.00 90.88 185 ASP A C 1
ATOM 1501 O O . ASP A 1 185 ? 11.103 -5.242 7.090 1.00 90.88 185 ASP A O 1
ATOM 1505 N N . THR A 1 186 ? 12.014 -4.917 5.074 1.00 80.31 186 THR A N 1
ATOM 1506 C CA . THR A 1 186 ? 13.215 -5.726 5.318 1.00 80.31 186 THR A CA 1
ATOM 1507 C C . THR A 1 186 ? 14.513 -4.917 5.362 1.00 80.31 186 THR A C 1
ATOM 1509 O O . THR A 1 186 ? 15.568 -5.485 5.626 1.00 80.31 186 THR A O 1
ATOM 1512 N N . GLY A 1 187 ? 14.456 -3.601 5.141 1.00 81.62 187 GLY A N 1
ATOM 1513 C CA . GLY A 1 187 ? 15.622 -2.713 5.120 1.00 81.62 187 GLY A CA 1
ATOM 1514 C C . GLY A 1 187 ? 15.251 -1.267 4.768 1.00 81.62 187 GLY A C 1
ATOM 1515 O O . GLY A 1 187 ? 14.070 -0.912 4.870 1.00 81.62 187 GLY A O 1
ATOM 1516 N N . PRO A 1 188 ? 16.216 -0.396 4.418 1.00 80.62 188 PRO A N 1
ATOM 1517 C CA . PRO A 1 188 ? 15.935 0.975 3.994 1.00 80.62 188 PRO A CA 1
ATOM 1518 C C . PRO A 1 188 ? 14.916 1.014 2.850 1.00 80.62 188 PRO A C 1
ATOM 1520 O O . PRO A 1 188 ? 14.894 0.129 1.995 1.00 80.62 188 PRO A O 1
ATOM 1523 N N . THR A 1 189 ? 14.048 2.026 2.847 1.00 78.12 189 THR A N 1
ATOM 1524 C CA . THR A 1 189 ? 13.080 2.212 1.762 1.00 78.12 189 THR A CA 1
ATOM 1525 C C . THR A 1 189 ? 13.579 3.296 0.806 1.00 78.12 189 THR A C 1
ATOM 1527 O O . THR A 1 189 ? 13.869 4.405 1.257 1.00 78.12 189 THR A O 1
ATOM 1530 N N . PRO A 1 190 ? 13.675 3.014 -0.505 1.00 82.62 190 PRO A N 1
ATOM 1531 C CA . PRO A 1 190 ? 13.958 4.029 -1.511 1.00 82.62 190 PRO A CA 1
ATOM 1532 C C . PRO A 1 190 ? 12.700 4.836 -1.875 1.00 82.62 190 PRO A C 1
ATOM 1534 O O . PRO A 1 190 ? 12.649 5.416 -2.948 1.00 82.62 190 PRO A O 1
ATOM 1537 N N . TYR A 1 191 ? 11.671 4.876 -1.018 1.00 80.94 191 TYR A N 1
ATOM 1538 C CA . TYR A 1 191 ? 10.391 5.539 -1.303 1.00 80.94 191 TYR A CA 1
ATOM 1539 C C . TYR A 1 191 ? 10.520 7.021 -1.685 1.00 80.94 191 TYR A C 1
ATOM 1541 O O . TYR A 1 191 ? 9.676 7.549 -2.402 1.00 80.94 191 TYR A O 1
ATOM 1549 N N . GLY A 1 192 ? 11.570 7.702 -1.210 1.00 83.12 192 GLY A N 1
ATOM 1550 C CA . GLY A 1 192 ? 11.862 9.084 -1.606 1.00 83.12 192 GLY A CA 1
ATOM 1551 C C . GLY A 1 192 ? 12.195 9.236 -3.095 1.00 83.12 192 GLY A C 1
ATOM 1552 O O . GLY A 1 192 ? 12.072 10.328 -3.641 1.00 83.12 192 GLY A O 1
ATOM 1553 N N . GLU A 1 193 ? 12.568 8.141 -3.754 1.00 88.56 193 GLU A N 1
ATOM 1554 C CA . GLU A 1 193 ? 12.820 8.068 -5.184 1.00 88.56 193 GLU A CA 1
ATOM 1555 C C . GLU A 1 193 ? 11.556 7.631 -5.935 1.00 88.56 193 GLU A C 1
ATOM 1557 O O . GLU A 1 193 ? 10.876 6.675 -5.549 1.00 88.56 193 GLU A O 1
ATOM 1562 N N . LEU A 1 194 ? 11.271 8.272 -7.072 1.00 90.38 194 LEU A N 1
ATOM 1563 C CA . LEU A 1 194 ? 10.093 7.963 -7.890 1.00 90.38 194 LEU A CA 1
ATOM 1564 C C . LEU A 1 194 ? 10.024 6.482 -8.301 1.00 90.38 194 LEU A C 1
ATOM 1566 O O . LEU A 1 194 ? 8.981 5.849 -8.145 1.00 90.38 194 LEU A O 1
ATOM 1570 N N . TRP A 1 195 ? 11.136 5.908 -8.772 1.00 90.69 195 TRP A N 1
ATOM 1571 C CA . TRP A 1 195 ? 11.196 4.489 -9.143 1.00 90.69 195 TRP A CA 1
ATOM 1572 C C . TRP A 1 195 ? 10.914 3.569 -7.949 1.00 90.69 195 TRP A C 1
ATOM 1574 O O . TRP A 1 195 ? 10.253 2.545 -8.110 1.00 90.69 195 TRP A O 1
ATOM 1584 N N . GLY A 1 196 ? 11.378 3.941 -6.752 1.00 91.31 196 GLY A N 1
ATOM 1585 C CA . GLY A 1 196 ? 11.187 3.160 -5.534 1.00 91.31 196 GLY A CA 1
ATOM 1586 C C . GLY A 1 196 ? 9.715 3.091 -5.154 1.00 91.31 196 GLY A C 1
ATOM 1587 O O . GLY A 1 196 ? 9.198 2.009 -4.886 1.00 91.31 196 GLY A O 1
ATOM 1588 N N . ARG A 1 197 ? 9.022 4.232 -5.230 1.00 92.12 197 ARG A N 1
ATOM 1589 C CA . ARG A 1 197 ? 7.573 4.326 -5.018 1.00 92.12 197 ARG A CA 1
ATOM 1590 C C . ARG A 1 197 ? 6.774 3.550 -6.068 1.00 92.12 197 ARG A C 1
ATOM 1592 O O . ARG A 1 197 ? 5.906 2.780 -5.680 1.00 92.12 197 ARG A O 1
ATOM 1599 N N . ILE A 1 198 ? 7.090 3.676 -7.363 1.00 94.56 198 ILE A N 1
ATOM 1600 C CA . ILE A 1 198 ? 6.422 2.905 -8.436 1.00 94.56 198 ILE A CA 1
ATOM 1601 C C . ILE A 1 198 ? 6.473 1.400 -8.142 1.00 94.56 198 ILE A C 1
ATOM 1603 O O . ILE A 1 198 ? 5.458 0.708 -8.218 1.00 94.56 198 ILE A O 1
ATOM 1607 N N . VAL A 1 199 ? 7.653 0.888 -7.784 1.00 92.69 199 VAL A N 1
ATOM 1608 C CA . VAL A 1 199 ? 7.845 -0.543 -7.524 1.00 92.69 199 VAL A CA 1
ATOM 1609 C C . VAL A 1 199 ? 7.156 -0.977 -6.231 1.00 92.69 199 VAL A C 1
ATOM 1611 O O . VAL A 1 199 ? 6.433 -1.974 -6.236 1.00 92.69 199 VAL A O 1
ATOM 1614 N N . GLU A 1 200 ? 7.361 -0.246 -5.132 1.00 94.38 200 GLU A N 1
ATOM 1615 C CA . GLU A 1 200 ? 6.845 -0.629 -3.814 1.00 94.38 200 GLU A CA 1
ATOM 1616 C C . GLU A 1 200 ? 5.309 -0.566 -3.759 1.00 94.38 200 GLU A C 1
ATOM 1618 O O . GLU A 1 200 ? 4.687 -1.506 -3.262 1.00 94.38 200 GLU A O 1
ATOM 1623 N N . GLU A 1 201 ? 4.686 0.460 -4.348 1.00 95.44 201 GLU A N 1
ATOM 1624 C CA . GLU A 1 201 ? 3.224 0.612 -4.385 1.00 95.44 201 GLU A CA 1
ATOM 1625 C C . GLU A 1 201 ? 2.546 -0.414 -5.301 1.00 95.44 201 GLU A C 1
ATOM 1627 O O . GLU A 1 201 ? 1.539 -1.032 -4.933 1.00 95.44 201 GLU A O 1
ATOM 1632 N N . SER A 1 202 ? 3.136 -0.683 -6.471 1.00 96.44 202 SER A N 1
ATOM 1633 C CA . SER A 1 202 ? 2.657 -1.740 -7.367 1.00 96.44 202 SER A CA 1
ATOM 1634 C C . SER A 1 202 ? 2.767 -3.127 -6.727 1.00 96.44 202 SER A C 1
ATOM 1636 O O . SER A 1 202 ? 1.845 -3.938 -6.849 1.00 96.44 202 SER A O 1
ATOM 1638 N N . LEU A 1 203 ? 3.851 -3.410 -5.994 1.00 95.00 203 LEU A N 1
ATOM 1639 C CA . LEU A 1 203 ? 4.006 -4.664 -5.254 1.00 95.00 203 LEU A CA 1
ATOM 1640 C C . LEU A 1 203 ? 3.018 -4.780 -4.088 1.00 95.00 203 LEU A C 1
ATOM 1642 O O . LEU A 1 203 ? 2.421 -5.845 -3.913 1.00 95.00 203 LEU A O 1
ATOM 1646 N N . ALA A 1 204 ? 2.801 -3.712 -3.317 1.00 96.25 204 ALA A N 1
ATOM 1647 C CA . ALA A 1 204 ? 1.829 -3.704 -2.223 1.00 96.25 204 ALA A CA 1
ATOM 1648 C C . ALA A 1 204 ? 0.403 -3.958 -2.743 1.00 96.25 204 ALA A C 1
ATOM 1650 O O . ALA A 1 204 ? -0.328 -4.798 -2.205 1.00 96.25 204 ALA A O 1
ATOM 1651 N N . ASN A 1 205 ? 0.028 -3.327 -3.861 1.00 97.06 205 ASN A N 1
ATOM 1652 C CA . ASN A 1 205 ? -1.234 -3.614 -4.541 1.00 97.06 205 ASN A CA 1
ATOM 1653 C C . ASN A 1 205 ? -1.306 -5.029 -5.110 1.00 97.06 205 ASN A C 1
ATOM 1655 O O . ASN A 1 205 ? -2.369 -5.643 -5.034 1.00 97.06 205 ASN A O 1
ATOM 1659 N N . TRP A 1 206 ? -0.212 -5.581 -5.636 1.00 95.69 206 TRP A N 1
ATOM 1660 C CA . TRP A 1 206 ? -0.196 -6.969 -6.095 1.00 95.69 206 TRP A CA 1
ATOM 1661 C C . TRP A 1 206 ? -0.447 -7.929 -4.929 1.00 95.69 206 TRP A C 1
ATOM 1663 O O . TRP A 1 206 ? -1.338 -8.776 -5.018 1.00 95.69 206 TRP A O 1
ATOM 1673 N N . VAL A 1 207 ? 0.251 -7.752 -3.800 1.00 94.00 207 VAL A N 1
ATOM 1674 C CA . VAL A 1 207 ? 0.052 -8.553 -2.579 1.00 94.00 207 VAL A CA 1
ATOM 1675 C C . VAL A 1 207 ? -1.411 -8.508 -2.120 1.00 94.00 207 VAL A C 1
ATOM 1677 O O . VAL A 1 207 ? -1.999 -9.561 -1.835 1.00 94.00 207 VAL A O 1
ATOM 1680 N N . ALA A 1 208 ? -2.011 -7.314 -2.102 1.00 96.56 208 ALA A N 1
ATOM 1681 C CA . ALA A 1 208 ? -3.411 -7.115 -1.744 1.00 96.56 208 ALA A CA 1
ATOM 1682 C C . ALA A 1 208 ? -4.375 -7.759 -2.751 1.00 96.56 208 ALA A C 1
ATOM 1684 O O . ALA A 1 208 ? -5.289 -8.488 -2.364 1.00 96.56 208 ALA A O 1
ATOM 1685 N N . PHE A 1 209 ? -4.165 -7.532 -4.048 1.00 95.56 209 PHE A N 1
ATOM 1686 C CA . PHE A 1 209 ? -5.047 -7.996 -5.116 1.00 95.56 209 PHE A CA 1
ATOM 1687 C C . PHE A 1 209 ? -5.175 -9.524 -5.148 1.00 95.56 209 PHE A C 1
ATOM 1689 O O . PHE A 1 209 ? -6.281 -10.042 -5.306 1.00 95.56 209 PHE A O 1
ATOM 1696 N N . GLN A 1 210 ? -4.079 -10.251 -4.891 1.00 92.25 210 GLN A N 1
ATOM 1697 C CA . GLN A 1 210 ? -4.057 -11.722 -4.842 1.00 92.25 210 GLN A CA 1
ATOM 1698 C C . GLN A 1 210 ? -5.019 -12.326 -3.797 1.00 92.25 210 GLN A C 1
ATOM 1700 O O . GLN A 1 210 ? -5.287 -13.529 -3.825 1.00 92.25 210 GLN A O 1
ATOM 1705 N N . ARG A 1 211 ? -5.549 -11.520 -2.866 1.00 94.31 211 ARG A N 1
ATOM 1706 C CA . ARG A 1 211 ? -6.515 -11.964 -1.850 1.00 94.31 211 ARG A CA 1
ATOM 1707 C C . ARG A 1 211 ? -7.948 -12.045 -2.372 1.00 94.31 211 ARG A C 1
ATOM 1709 O O . ARG A 1 211 ? -8.785 -12.708 -1.759 1.00 94.31 211 ARG A O 1
ATOM 1716 N N . PHE A 1 212 ? -8.250 -11.401 -3.495 1.00 93.44 212 PHE A N 1
ATOM 1717 C CA . PHE A 1 212 ? -9.607 -11.289 -4.023 1.00 93.44 212 PHE A CA 1
ATOM 1718 C C . PHE A 1 212 ? -9.830 -12.215 -5.219 1.00 93.44 212 PHE A C 1
ATOM 1720 O O . PHE A 1 212 ? -8.919 -12.511 -5.986 1.00 93.44 212 PHE A O 1
ATOM 1727 N N . LYS A 1 213 ? -11.071 -12.687 -5.391 1.00 90.81 213 LYS A N 1
ATOM 1728 C CA . LYS A 1 213 ? -11.467 -13.574 -6.498 1.00 90.81 213 LYS A CA 1
ATOM 1729 C C . LYS A 1 213 ? -12.811 -13.155 -7.091 1.00 90.81 213 LYS A C 1
ATOM 1731 O O . LYS A 1 213 ? -13.628 -12.506 -6.435 1.00 90.81 213 LYS A O 1
ATOM 1736 N N . GLY A 1 214 ? -13.060 -13.548 -8.340 1.00 93.38 214 GLY A N 1
ATOM 1737 C CA . GLY A 1 214 ? -14.348 -13.353 -9.011 1.00 93.38 214 GLY A CA 1
ATOM 1738 C C . GLY A 1 214 ? -14.786 -11.885 -9.070 1.00 93.38 214 GLY A C 1
ATOM 1739 O O . GLY A 1 214 ? -14.024 -11.012 -9.479 1.00 93.38 214 GLY A O 1
ATOM 1740 N N . ARG A 1 215 ? -16.030 -11.601 -8.662 1.00 93.88 215 ARG A N 1
ATOM 1741 C CA . ARG A 1 215 ? -16.590 -10.236 -8.694 1.00 93.88 215 ARG A CA 1
ATOM 1742 C C . ARG A 1 215 ? -15.848 -9.263 -7.779 1.00 93.88 215 ARG A C 1
ATOM 1744 O O . ARG A 1 215 ? -15.750 -8.092 -8.118 1.00 93.88 215 ARG A O 1
ATOM 1751 N N . GLU A 1 216 ? -15.332 -9.733 -6.646 1.00 95.12 216 GLU A N 1
ATOM 1752 C CA . GLU A 1 216 ? -14.586 -8.883 -5.712 1.00 95.12 216 GLU A CA 1
ATOM 1753 C C . GLU A 1 216 ? -13.274 -8.407 -6.320 1.00 95.12 216 GLU A C 1
ATOM 1755 O O . GLU A 1 216 ? -12.956 -7.231 -6.203 1.00 95.12 216 GLU A O 1
ATOM 1760 N N . ALA A 1 217 ? -12.567 -9.291 -7.034 1.00 93.94 217 ALA A N 1
ATOM 1761 C CA . ALA A 1 217 ? -11.350 -8.917 -7.743 1.00 93.94 217 ALA A CA 1
ATOM 1762 C C . ALA A 1 217 ? -11.626 -7.763 -8.716 1.00 93.94 217 ALA A C 1
ATOM 1764 O O . ALA A 1 217 ? -10.943 -6.754 -8.648 1.00 93.94 217 ALA A O 1
ATOM 1765 N N . ARG A 1 218 ? -12.692 -7.836 -9.526 1.00 94.38 218 ARG A N 1
ATOM 1766 C CA . ARG A 1 218 ? -13.062 -6.754 -10.463 1.00 94.38 218 ARG A CA 1
ATOM 1767 C C . ARG A 1 218 ? -13.335 -5.419 -9.767 1.00 94.38 218 ARG A C 1
ATOM 1769 O O . ARG A 1 218 ? -12.926 -4.375 -10.262 1.00 94.38 218 ARG A O 1
ATOM 1776 N N . TRP A 1 219 ? -14.004 -5.443 -8.615 1.00 96.81 219 TRP A N 1
ATOM 1777 C CA . TRP A 1 219 ? -14.211 -4.229 -7.822 1.00 96.81 219 TRP A CA 1
ATOM 1778 C C . TRP A 1 219 ? -12.899 -3.671 -7.276 1.00 96.81 219 TRP A C 1
ATOM 1780 O O . TRP A 1 219 ? -12.698 -2.464 -7.309 1.00 96.81 219 TRP A O 1
ATOM 1790 N N . VAL A 1 220 ? -11.984 -4.532 -6.833 1.00 95.50 220 VAL A N 1
ATOM 1791 C CA . VAL A 1 220 ? -10.653 -4.106 -6.384 1.00 95.50 220 VAL A CA 1
ATOM 1792 C C . VAL A 1 220 ? -9.821 -3.543 -7.537 1.00 95.50 220 VAL A C 1
ATOM 1794 O O . VAL A 1 220 ? -9.161 -2.529 -7.343 1.00 95.50 220 VAL A O 1
ATOM 1797 N N . GLN A 1 221 ? -9.903 -4.110 -8.745 1.00 94.88 221 GLN A N 1
ATOM 1798 C CA . GLN A 1 221 ? -9.265 -3.530 -9.937 1.00 94.88 221 GLN A CA 1
ATOM 1799 C C . GLN A 1 221 ? -9.795 -2.122 -10.218 1.00 94.88 221 GLN A C 1
ATOM 1801 O O . GLN A 1 221 ? -9.006 -1.215 -10.466 1.00 94.88 221 GLN A O 1
ATOM 1806 N N . LYS A 1 222 ? -11.118 -1.923 -10.113 1.00 94.56 222 LYS A N 1
ATOM 1807 C CA . LYS A 1 222 ? -11.734 -0.595 -10.239 1.00 94.56 222 LYS A CA 1
ATOM 1808 C C . LYS A 1 222 ? -11.171 0.386 -9.205 1.00 94.56 222 LYS A C 1
ATOM 1810 O O . LYS A 1 222 ? -10.831 1.500 -9.575 1.00 94.56 222 LYS A O 1
ATOM 1815 N N . LEU A 1 223 ? -11.035 -0.030 -7.942 1.00 95.06 223 LEU A N 1
ATOM 1816 C CA . LEU A 1 223 ? -10.435 0.812 -6.899 1.00 95.06 223 LEU A CA 1
ATOM 1817 C C . LEU A 1 223 ? -8.975 1.156 -7.230 1.00 95.06 223 LEU A C 1
ATOM 1819 O O . LEU A 1 223 ? -8.589 2.313 -7.141 1.00 95.06 223 LEU A O 1
ATOM 1823 N N . ILE A 1 224 ? -8.161 0.182 -7.648 1.00 94.81 224 ILE A N 1
ATOM 1824 C CA . ILE A 1 224 ? -6.752 0.430 -8.002 1.00 94.81 224 ILE A CA 1
ATOM 1825 C C . ILE A 1 224 ? -6.633 1.409 -9.183 1.00 94.81 224 ILE A C 1
ATOM 1827 O O . ILE A 1 224 ? -5.752 2.262 -9.171 1.00 94.81 224 ILE A O 1
ATOM 1831 N N . ALA A 1 225 ? -7.544 1.354 -10.157 1.00 92.12 225 ALA A N 1
ATOM 1832 C CA . ALA A 1 225 ? -7.558 2.279 -11.294 1.00 92.12 225 ALA A CA 1
ATOM 1833 C C . ALA A 1 225 ? -7.826 3.751 -10.906 1.00 92.12 225 ALA A C 1
ATOM 1835 O O . ALA A 1 225 ? -7.495 4.653 -11.674 1.00 92.12 225 ALA A O 1
ATOM 1836 N N . GLU A 1 226 ? -8.409 4.008 -9.728 1.00 90.81 226 GLU A N 1
ATOM 1837 C CA . GLU A 1 226 ? -8.614 5.362 -9.186 1.00 90.81 226 GLU A CA 1
ATOM 1838 C C . GLU A 1 226 ? -7.377 5.903 -8.440 1.00 90.81 226 GLU A C 1
ATOM 1840 O O . GLU A 1 226 ? -7.331 7.085 -8.092 1.00 90.81 226 GLU A O 1
ATOM 1845 N N . GLN A 1 227 ? -6.375 5.057 -8.184 1.00 92.62 227 GLN A N 1
ATOM 1846 C CA . GLN A 1 227 ? -5.122 5.452 -7.540 1.00 92.62 227 GLN A CA 1
ATOM 1847 C C . GLN A 1 227 ? -4.142 6.087 -8.549 1.00 92.62 227 GLN A C 1
ATOM 1849 O O . GLN A 1 227 ? -4.305 5.910 -9.759 1.00 92.62 227 GLN A O 1
ATOM 1854 N N . PRO A 1 228 ? -3.106 6.808 -8.079 1.00 92.38 228 PRO A N 1
ATOM 1855 C CA . PRO A 1 228 ? -2.017 7.306 -8.925 1.00 92.38 228 PRO A CA 1
ATOM 1856 C C . PRO A 1 228 ? -1.315 6.217 -9.744 1.00 92.38 228 PRO A C 1
ATOM 1858 O O . PRO A 1 228 ? -1.431 5.029 -9.443 1.00 92.38 228 PRO A O 1
ATOM 1861 N N . ALA A 1 229 ? -0.562 6.609 -10.772 1.00 93.81 229 ALA A N 1
ATOM 1862 C CA . ALA A 1 229 ? 0.022 5.651 -11.713 1.00 93.81 229 ALA A CA 1
ATOM 1863 C C . ALA A 1 229 ? 1.003 4.658 -11.060 1.00 93.81 229 ALA A C 1
ATOM 1865 O O . ALA A 1 229 ? 1.083 3.505 -11.481 1.00 93.81 229 ALA A O 1
ATOM 1866 N N . GLU A 1 230 ? 1.679 5.060 -9.982 1.00 94.19 230 GLU A N 1
ATOM 1867 C CA . GLU A 1 230 ? 2.601 4.232 -9.194 1.00 94.19 230 GLU A CA 1
ATOM 1868 C C . GLU A 1 230 ? 1.940 2.962 -8.629 1.00 94.19 230 GLU A C 1
ATOM 1870 O O . GLU A 1 230 ? 2.608 1.958 -8.390 1.00 94.19 230 GLU A O 1
ATOM 1875 N N . TYR A 1 231 ? 0.617 2.986 -8.461 1.00 94.56 231 TYR A N 1
ATOM 1876 C CA . TYR A 1 231 ? -0.189 1.900 -7.906 1.00 94.56 231 TYR A CA 1
ATOM 1877 C C . TYR A 1 231 ? -0.685 0.908 -8.969 1.00 94.56 231 TYR A C 1
ATOM 1879 O O . TYR A 1 231 ? -1.171 -0.175 -8.620 1.00 94.56 231 TYR A O 1
ATOM 1887 N N . GLN A 1 232 ? -0.623 1.270 -10.255 1.00 94.75 232 GLN A N 1
ATOM 1888 C CA . GLN A 1 232 ? -1.341 0.570 -11.328 1.00 94.75 232 GLN A CA 1
ATOM 1889 C C . GLN A 1 232 ? -0.523 -0.546 -11.996 1.00 94.75 232 GLN A C 1
ATOM 1891 O O . GLN A 1 232 ? -1.099 -1.405 -12.659 1.00 94.75 232 GLN A O 1
ATOM 1896 N N . GLY A 1 233 ? 0.787 -0.629 -11.737 1.00 93.31 233 GLY A N 1
ATOM 1897 C CA . GLY A 1 233 ? 1.670 -1.674 -12.271 1.00 93.31 233 GLY A CA 1
ATOM 1898 C C . GLY A 1 233 ? 1.462 -3.077 -11.687 1.00 93.31 233 GLY A C 1
ATOM 1899 O O . GLY A 1 233 ? 2.070 -4.039 -12.149 1.00 93.31 233 GLY A O 1
ATOM 1900 N N . TYR A 1 234 ? 0.597 -3.238 -10.683 1.00 93.44 234 TYR A N 1
ATOM 1901 C CA . TYR A 1 234 ? 0.416 -4.491 -9.935 1.00 93.44 234 TYR A CA 1
ATOM 1902 C C . TYR A 1 234 ? 0.104 -5.730 -10.798 1.00 93.44 234 TYR A C 1
ATOM 1904 O O . TYR A 1 234 ? 0.416 -6.850 -10.391 1.00 93.44 234 TYR A O 1
ATOM 1912 N N . ALA A 1 235 ? -0.532 -5.553 -11.960 1.00 89.56 235 ALA A N 1
ATOM 1913 C CA . ALA A 1 235 ? -0.885 -6.646 -12.866 1.00 89.56 235 ALA A CA 1
ATOM 1914 C C . ALA A 1 235 ? 0.264 -7.053 -13.808 1.00 89.56 235 ALA A C 1
ATOM 1916 O O . ALA A 1 235 ? 0.246 -8.166 -14.322 1.00 89.56 235 ALA A O 1
ATOM 1917 N N . HIS A 1 236 ? 1.279 -6.199 -13.961 1.00 89.44 236 HIS A N 1
ATOM 1918 C CA . HIS A 1 236 ? 2.293 -6.283 -15.017 1.00 89.44 236 HIS A CA 1
ATOM 1919 C C . HIS A 1 236 ? 3.708 -6.555 -14.490 1.00 89.44 236 HIS A C 1
ATOM 1921 O O . HIS A 1 236 ? 4.684 -6.478 -15.229 1.00 89.44 236 HIS A O 1
ATOM 1927 N N . LEU A 1 237 ? 3.851 -6.897 -13.205 1.00 82.19 237 LEU A N 1
ATOM 1928 C CA . LEU A 1 237 ? 5.161 -7.098 -12.574 1.00 82.19 237 LEU A CA 1
ATOM 1929 C C . LEU A 1 237 ? 6.010 -8.160 -13.298 1.00 82.19 237 LEU A C 1
ATOM 1931 O O . LEU A 1 237 ? 7.205 -7.986 -13.528 1.00 82.19 237 LEU A O 1
ATOM 1935 N N . GLY A 1 238 ? 5.386 -9.281 -13.669 1.00 74.06 238 GLY A N 1
ATOM 1936 C CA . GLY A 1 238 ? 6.064 -10.349 -14.401 1.00 74.06 238 GLY A CA 1
ATOM 1937 C C . GLY A 1 238 ? 6.443 -9.960 -15.831 1.00 74.06 238 GLY A C 1
ATOM 1938 O O . GLY A 1 238 ? 7.535 -10.290 -16.282 1.00 74.06 238 GLY A O 1
ATOM 1939 N N . GLU A 1 239 ? 5.560 -9.248 -16.523 1.00 79.44 239 GLU A N 1
ATOM 1940 C CA . GLU A 1 239 ? 5.747 -8.815 -17.913 1.00 79.44 239 GLU A CA 1
ATOM 1941 C C . GLU A 1 239 ? 6.856 -7.766 -18.012 1.00 79.44 239 GLU A C 1
ATOM 1943 O O . GLU A 1 239 ? 7.777 -7.922 -18.811 1.00 79.44 239 GLU A O 1
ATOM 1948 N N . ALA A 1 240 ? 6.861 -6.788 -17.103 1.00 76.31 240 ALA A N 1
ATOM 1949 C CA . ALA A 1 240 ? 7.909 -5.777 -16.998 1.00 76.31 240 ALA A CA 1
ATOM 1950 C C . ALA A 1 240 ? 9.300 -6.385 -16.765 1.00 76.31 240 ALA A C 1
ATOM 1952 O O . ALA A 1 240 ? 10.302 -5.876 -17.270 1.00 76.31 240 ALA A O 1
ATOM 1953 N N . LEU A 1 241 ? 9.373 -7.495 -16.019 1.00 75.12 241 LEU A N 1
ATOM 1954 C CA . LEU A 1 241 ? 10.615 -8.243 -15.836 1.00 75.12 241 LEU A CA 1
ATOM 1955 C C . LEU A 1 241 ? 11.049 -8.929 -17.137 1.00 75.12 241 LEU A C 1
ATOM 1957 O O . LEU A 1 241 ? 12.221 -8.860 -17.496 1.00 75.12 241 LEU A O 1
ATOM 1961 N N . ILE A 1 242 ? 10.121 -9.585 -17.840 1.00 68.88 242 ILE A N 1
ATOM 1962 C CA . ILE A 1 242 ? 10.405 -10.299 -19.096 1.00 68.88 242 ILE A CA 1
ATOM 1963 C C . ILE A 1 242 ? 10.862 -9.324 -20.189 1.00 68.88 242 ILE A C 1
ATOM 1965 O O . ILE A 1 242 ? 11.796 -9.624 -20.930 1.00 68.88 242 ILE A O 1
ATOM 1969 N N . ALA A 1 243 ? 10.248 -8.144 -20.254 1.00 66.56 243 ALA A N 1
ATOM 1970 C CA . ALA A 1 243 ? 10.597 -7.086 -21.194 1.00 66.56 243 ALA A CA 1
ATOM 1971 C C . ALA A 1 243 ? 11.929 -6.383 -20.865 1.00 66.56 243 ALA A C 1
ATOM 1973 O O . ALA A 1 243 ? 12.409 -5.571 -21.658 1.00 66.56 243 ALA A O 1
ATOM 1974 N N . HIS A 1 244 ? 12.538 -6.667 -19.708 1.00 63.62 244 HIS A N 1
ATOM 1975 C CA . HIS A 1 244 ? 13.717 -5.949 -19.245 1.00 63.62 244 HIS A CA 1
ATOM 1976 C C . HIS A 1 244 ? 14.967 -6.294 -20.086 1.00 63.62 244 HIS A C 1
ATOM 1978 O O . HIS A 1 244 ? 15.388 -7.453 -20.109 1.00 63.62 244 HIS A O 1
ATOM 1984 N N . PRO A 1 245 ? 15.667 -5.314 -20.693 1.00 62.94 245 PRO A N 1
ATOM 1985 C CA . PRO A 1 245 ? 16.830 -5.568 -21.557 1.00 62.94 245 PRO A CA 1
ATOM 1986 C C . PRO A 1 245 ? 17.982 -6.286 -20.845 1.00 62.94 245 PRO A C 1
ATOM 1988 O O . PRO A 1 245 ? 18.725 -7.060 -21.441 1.00 62.94 245 PRO A O 1
ATOM 1991 N N . GLN A 1 246 ? 18.123 -6.047 -19.540 1.00 62.34 246 GLN A N 1
ATOM 1992 C CA . GLN A 1 246 ? 19.149 -6.678 -18.711 1.00 62.34 246 GLN A CA 1
ATOM 1993 C C . GLN A 1 246 ? 18.679 -7.992 -18.064 1.00 62.34 246 GLN A C 1
ATOM 1995 O O . GLN A 1 246 ? 19.372 -8.490 -17.177 1.00 62.34 246 GLN A O 1
ATOM 2000 N N . LEU A 1 247 ? 17.525 -8.557 -18.457 1.00 63.03 247 LEU A N 1
ATOM 2001 C CA . LEU A 1 247 ? 16.980 -9.794 -17.873 1.00 63.03 247 LEU A CA 1
ATOM 2002 C C . LEU A 1 247 ? 18.030 -10.905 -17.819 1.00 63.03 247 LEU A C 1
ATOM 2004 O O . LEU A 1 247 ? 18.168 -11.580 -16.805 1.00 63.03 247 LEU A O 1
ATOM 2008 N N . GLU A 1 248 ? 18.840 -11.031 -18.868 1.00 57.41 248 GLU A N 1
ATOM 2009 C CA . GLU A 1 248 ? 19.935 -11.995 -18.912 1.00 57.41 248 GLU A CA 1
ATOM 2010 C C . GLU A 1 248 ? 21.014 -11.716 -17.844 1.00 57.41 248 GLU A C 1
ATOM 2012 O O . GLU A 1 248 ? 21.493 -12.645 -17.198 1.00 57.41 248 GLU A O 1
ATOM 2017 N N . ARG A 1 249 ? 21.374 -10.447 -17.596 1.00 58.94 249 ARG A N 1
ATOM 2018 C CA . ARG A 1 249 ? 22.333 -10.037 -16.547 1.00 58.94 249 ARG A CA 1
ATOM 2019 C C . ARG A 1 249 ? 21.790 -10.329 -15.145 1.00 58.94 249 ARG A C 1
ATOM 2021 O O . ARG A 1 249 ? 22.505 -10.891 -14.319 1.00 58.94 249 ARG A O 1
ATOM 2028 N N . ILE A 1 250 ? 20.522 -10.010 -14.903 1.00 55.56 250 ILE A N 1
ATOM 2029 C CA . ILE A 1 250 ? 19.834 -10.240 -13.622 1.00 55.56 250 ILE A CA 1
ATOM 2030 C C . ILE A 1 250 ? 19.704 -11.740 -13.350 1.00 55.56 250 ILE A C 1
ATOM 2032 O O . ILE A 1 250 ? 19.997 -12.216 -12.253 1.00 55.56 250 ILE A O 1
ATOM 2036 N N . PHE A 1 251 ? 19.335 -12.510 -14.376 1.00 58.91 251 PHE A N 1
ATOM 2037 C CA . PHE A 1 251 ? 19.259 -13.962 -14.289 1.00 58.91 251 PHE A CA 1
ATOM 2038 C C . PHE A 1 251 ? 20.636 -14.575 -14.000 1.00 58.91 251 PHE A C 1
ATOM 2040 O O . PHE A 1 251 ? 20.740 -15.468 -13.161 1.00 58.91 251 PHE A O 1
ATOM 2047 N N . ARG A 1 252 ? 21.716 -14.052 -14.600 1.00 55.47 252 ARG A N 1
ATOM 2048 C CA . ARG A 1 252 ? 23.100 -14.460 -14.288 1.00 55.47 252 ARG A CA 1
ATOM 2049 C C . ARG A 1 252 ? 23.470 -14.231 -12.826 1.00 55.47 252 ARG A C 1
ATOM 2051 O O . ARG A 1 252 ? 24.065 -15.109 -12.207 1.00 55.47 252 ARG A O 1
ATOM 2058 N N . GLU A 1 253 ? 23.162 -13.066 -12.271 1.00 54.53 253 GLU A N 1
ATOM 2059 C CA . GLU A 1 253 ? 23.478 -12.749 -10.871 1.00 54.53 253 GLU A CA 1
ATOM 2060 C C . GLU A 1 253 ? 22.684 -13.605 -9.886 1.00 54.53 253 GLU A C 1
ATOM 2062 O O . GLU A 1 253 ? 23.231 -14.102 -8.897 1.00 54.53 253 GLU A O 1
ATOM 2067 N N . PHE A 1 254 ? 21.419 -13.853 -10.209 1.00 53.31 254 PHE A N 1
ATOM 2068 C CA . PHE A 1 254 ? 20.555 -14.750 -9.459 1.00 53.31 254 PHE A CA 1
ATOM 2069 C C . PHE A 1 254 ? 21.047 -16.203 -9.501 1.00 53.31 254 PHE A C 1
ATOM 2071 O O . PHE A 1 254 ? 21.138 -16.853 -8.460 1.00 53.31 254 PHE A O 1
ATOM 2078 N N . LEU A 1 255 ? 21.442 -16.705 -10.673 1.00 53.62 255 LEU A N 1
ATOM 2079 C CA . LEU A 1 255 ? 22.057 -18.026 -10.815 1.00 53.62 255 LEU A CA 1
ATOM 2080 C C . LEU A 1 255 ? 23.355 -18.147 -10.001 1.00 53.62 255 LEU A C 1
ATOM 2082 O O . LEU A 1 255 ? 23.575 -19.166 -9.343 1.00 53.62 255 LEU A O 1
ATOM 2086 N N . ARG A 1 256 ? 24.185 -17.095 -9.972 1.00 53.94 256 ARG A N 1
ATOM 2087 C CA . ARG A 1 256 ? 25.381 -17.050 -9.114 1.00 53.94 256 ARG A CA 1
ATOM 2088 C C . ARG A 1 256 ? 25.034 -17.123 -7.625 1.00 53.94 256 ARG A C 1
ATOM 2090 O O . ARG A 1 256 ? 25.760 -17.774 -6.884 1.00 53.94 256 ARG A O 1
ATOM 2097 N N . HIS A 1 257 ? 23.926 -16.527 -7.187 1.00 50.56 257 HIS A N 1
ATOM 2098 C CA . HIS A 1 257 ? 23.436 -16.678 -5.811 1.00 50.56 257 HIS A CA 1
ATOM 2099 C C . HIS A 1 257 ? 22.860 -18.083 -5.542 1.00 50.56 257 HIS A C 1
ATOM 2101 O O . HIS A 1 257 ? 23.150 -18.686 -4.507 1.00 50.56 257 HIS A O 1
ATOM 2107 N N . LEU A 1 258 ? 22.110 -18.658 -6.490 1.00 44.66 258 LEU A N 1
ATOM 2108 C CA . LEU A 1 258 ? 21.540 -20.010 -6.386 1.00 44.66 258 LEU A CA 1
ATOM 2109 C C . LEU A 1 258 ? 22.592 -21.129 -6.367 1.00 44.66 258 LEU A C 1
ATOM 2111 O O . LEU A 1 258 ? 22.330 -22.192 -5.797 1.00 44.66 258 LEU A O 1
ATOM 2115 N N . ARG A 1 259 ? 23.796 -20.883 -6.903 1.00 48.34 259 ARG A N 1
ATOM 2116 C CA . ARG A 1 259 ? 24.972 -21.776 -6.815 1.00 48.34 259 ARG A CA 1
ATOM 2117 C C . ARG A 1 259 ? 25.275 -22.240 -5.383 1.00 48.34 259 ARG A C 1
ATOM 2119 O O . ARG A 1 259 ? 25.880 -23.297 -5.181 1.00 48.34 259 ARG A O 1
ATOM 2126 N N . HIS A 1 260 ? 24.875 -21.451 -4.388 1.00 46.72 260 HIS A N 1
ATOM 2127 C CA . HIS A 1 260 ? 25.108 -21.728 -2.973 1.00 46.72 260 HIS A CA 1
ATOM 2128 C C . HIS A 1 260 ? 23.926 -22.405 -2.268 1.00 46.72 260 HIS A C 1
ATOM 2130 O O . HIS A 1 260 ? 24.078 -22.840 -1.130 1.00 46.72 260 HIS A O 1
ATOM 2136 N N . ILE A 1 261 ? 22.776 -22.526 -2.936 1.00 42.84 261 ILE A N 1
ATOM 2137 C CA . ILE A 1 261 ? 21.520 -22.987 -2.333 1.00 42.84 261 ILE A CA 1
ATOM 2138 C C . ILE A 1 261 ? 21.232 -24.462 -2.672 1.00 42.84 261 ILE A C 1
ATOM 2140 O O . ILE A 1 261 ? 20.629 -25.157 -1.858 1.00 42.84 261 ILE A O 1
ATOM 2144 N N . TRP A 1 262 ? 21.699 -24.987 -3.817 1.00 48.62 262 TRP A N 1
ATOM 2145 C CA . TRP A 1 262 ? 21.513 -26.407 -4.171 1.00 48.62 262 TRP A CA 1
ATOM 2146 C C . TRP A 1 262 ? 22.632 -26.947 -5.096 1.00 48.62 262 TRP A C 1
ATOM 2148 O O . TRP A 1 262 ? 22.987 -26.253 -6.051 1.00 48.62 262 TRP A O 1
ATOM 2158 N N . PRO A 1 263 ? 23.167 -28.178 -4.900 1.00 50.62 263 PRO A N 1
ATOM 2159 C CA . PRO A 1 263 ? 24.263 -28.734 -5.712 1.00 50.62 263 PRO A CA 1
ATOM 2160 C C . PRO A 1 263 ? 23.954 -28.834 -7.211 1.00 50.62 263 PRO A C 1
ATOM 2162 O O . PRO A 1 263 ? 24.822 -28.549 -8.028 1.00 50.62 263 PRO A O 1
ATOM 2165 N N . PHE A 1 264 ? 22.699 -29.133 -7.568 1.00 51.09 264 PHE A N 1
ATOM 2166 C CA . PHE A 1 264 ? 22.236 -29.182 -8.960 1.00 51.09 264 PHE A CA 1
ATOM 2167 C C . PHE A 1 264 ? 22.477 -27.859 -9.710 1.00 51.09 264 PHE A C 1
ATOM 2169 O O . PHE A 1 264 ? 22.933 -27.855 -10.851 1.00 51.09 264 PHE A O 1
ATOM 2176 N N . TRP A 1 265 ? 22.235 -26.719 -9.054 1.00 49.06 265 TRP A N 1
ATOM 2177 C CA . TRP A 1 265 ? 22.444 -25.400 -9.659 1.00 49.06 265 TRP A CA 1
ATOM 2178 C C . TRP A 1 265 ? 23.923 -25.042 -9.792 1.00 49.06 265 TRP A C 1
ATOM 2180 O O . TRP A 1 265 ? 24.278 -24.297 -10.698 1.00 49.06 265 TRP A O 1
ATOM 2190 N N . ARG A 1 266 ? 24.800 -25.586 -8.941 1.00 52.72 266 ARG A N 1
ATOM 2191 C CA . ARG A 1 266 ? 26.249 -25.380 -9.060 1.00 52.72 266 ARG A CA 1
ATOM 2192 C C . ARG A 1 266 ? 26.798 -26.021 -10.331 1.00 52.72 266 ARG A C 1
ATOM 2194 O O . ARG A 1 266 ? 27.426 -25.326 -11.120 1.00 52.72 266 ARG A O 1
ATOM 2201 N N . GLU A 1 267 ? 26.513 -27.303 -10.544 1.00 56.34 267 GLU A N 1
ATOM 2202 C CA . GLU A 1 267 ? 26.966 -28.042 -11.731 1.00 56.34 267 GLU A CA 1
ATOM 2203 C C . GLU A 1 267 ? 26.398 -27.432 -13.017 1.00 56.34 267 GLU A C 1
ATOM 2205 O O . GLU A 1 267 ? 27.098 -27.305 -14.022 1.00 56.34 267 GLU A O 1
ATOM 2210 N N . TRP A 1 268 ? 25.143 -26.977 -12.966 1.00 60.75 268 TRP A N 1
ATOM 2211 C CA . TRP A 1 268 ? 24.508 -26.337 -14.107 1.00 60.75 268 TRP A CA 1
ATOM 2212 C C . TRP A 1 268 ? 25.112 -24.967 -14.447 1.00 60.75 268 TRP A C 1
ATOM 2214 O O . TRP A 1 268 ? 25.390 -24.693 -15.613 1.00 60.75 268 TRP A O 1
ATOM 2224 N N . VAL A 1 269 ? 25.366 -24.119 -13.443 1.00 59.88 269 VAL A N 1
ATOM 2225 C CA . VAL A 1 269 ? 26.010 -22.806 -13.630 1.00 59.88 269 VAL A CA 1
ATOM 2226 C C . VAL A 1 269 ? 27.452 -22.958 -14.115 1.00 59.88 269 VAL A C 1
ATOM 2228 O O . VAL A 1 269 ? 27.863 -22.239 -15.021 1.00 59.88 269 VAL A O 1
ATOM 2231 N N . GLU A 1 270 ? 28.206 -23.919 -13.580 1.00 64.88 270 GLU A N 1
ATOM 2232 C CA . GLU A 1 270 ? 29.573 -24.212 -14.032 1.00 64.88 270 GLU A CA 1
ATOM 2233 C C . GLU A 1 270 ? 29.602 -2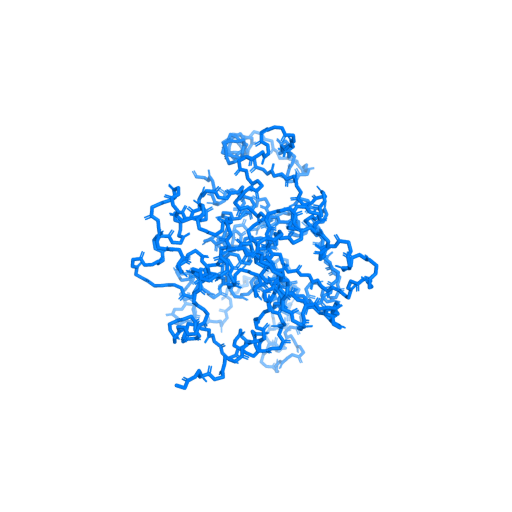4.682 -15.495 1.00 64.88 270 GLU A C 1
ATOM 2235 O O . GLU A 1 270 ? 30.442 -24.232 -16.281 1.00 64.88 270 GLU A O 1
ATOM 2240 N N . TRP A 1 271 ? 28.648 -25.529 -15.889 1.00 66.81 271 TRP A N 1
ATOM 2241 C CA . TRP A 1 271 ? 28.474 -25.956 -17.276 1.00 66.81 271 TRP A CA 1
ATOM 2242 C C . TRP A 1 271 ? 28.062 -24.798 -18.198 1.00 66.81 271 TRP A C 1
ATOM 2244 O O . TRP A 1 271 ? 28.595 -24.649 -19.299 1.00 66.81 271 TRP A O 1
ATOM 2254 N N . TRP A 1 272 ? 27.152 -23.942 -17.736 1.00 63.81 272 TRP A N 1
ATOM 2255 C CA . TRP A 1 272 ? 26.661 -22.777 -18.467 1.00 63.81 272 TRP A CA 1
ATOM 2256 C C . TRP A 1 272 ? 27.774 -21.747 -18.726 1.00 63.81 272 TRP A C 1
ATOM 2258 O O . TRP A 1 272 ? 27.987 -21.321 -19.863 1.00 63.81 272 TRP A O 1
ATOM 2268 N N . GLU A 1 273 ? 28.569 -21.422 -17.702 1.00 65.62 273 GLU A N 1
ATOM 2269 C CA . GLU A 1 273 ? 29.746 -20.550 -17.818 1.00 65.62 273 GLU A CA 1
ATOM 2270 C C . GLU A 1 273 ? 30.840 -21.153 -18.713 1.00 65.62 273 GLU A C 1
ATOM 2272 O O . GLU A 1 273 ? 31.581 -20.424 -19.380 1.00 65.62 273 GLU A O 1
ATOM 2277 N N . TRP A 1 274 ? 30.980 -22.481 -18.722 1.00 77.06 274 TRP A N 1
ATOM 2278 C CA . TRP A 1 274 ? 31.875 -23.195 -19.632 1.00 77.06 274 TRP A CA 1
ATOM 2279 C C . TRP A 1 274 ? 31.396 -23.106 -21.090 1.00 77.06 274 TRP A C 1
ATOM 2281 O O . TRP A 1 274 ? 32.207 -22.837 -21.980 1.00 77.06 274 TRP A O 1
ATOM 2291 N N . ALA A 1 275 ? 30.093 -23.266 -21.337 1.00 63.72 275 ALA A N 1
ATOM 2292 C CA . ALA A 1 275 ? 29.499 -23.206 -22.672 1.00 63.72 275 ALA A CA 1
ATOM 2293 C C . ALA A 1 275 ? 29.598 -21.796 -23.274 1.00 63.72 275 ALA A C 1
ATOM 2295 O O . ALA A 1 275 ? 30.025 -21.634 -24.420 1.00 63.72 275 ALA A O 1
ATOM 2296 N N . GLN A 1 276 ? 29.307 -20.770 -22.469 1.00 64.12 276 GLN A N 1
ATOM 2297 C CA . GLN A 1 276 ? 29.415 -19.368 -22.872 1.00 64.12 276 GLN A CA 1
ATOM 2298 C C . GLN A 1 276 ? 30.857 -18.983 -23.234 1.00 64.12 276 GLN A C 1
ATOM 2300 O O . GLN A 1 276 ? 31.089 -18.352 -24.266 1.00 64.12 276 GLN A O 1
ATOM 2305 N N . ARG A 1 277 ? 31.849 -19.429 -22.446 1.00 74.56 277 ARG A N 1
ATOM 2306 C CA . ARG A 1 277 ? 33.282 -19.218 -22.739 1.00 74.56 277 ARG A CA 1
ATOM 2307 C C . ARG A 1 277 ? 33.737 -19.830 -24.063 1.00 74.56 277 ARG A C 1
ATOM 2309 O O . ARG A 1 277 ? 34.789 -19.454 -24.572 1.00 74.56 277 ARG A O 1
ATOM 2316 N N . ARG A 1 278 ? 32.974 -20.772 -24.616 1.00 69.31 278 ARG A N 1
ATOM 2317 C CA . ARG A 1 278 ? 33.276 -21.441 -25.886 1.00 69.31 278 ARG A CA 1
ATOM 2318 C C . ARG A 1 278 ? 32.375 -21.009 -27.037 1.00 69.31 278 ARG A C 1
ATOM 2320 O O . ARG A 1 278 ? 32.436 -21.626 -28.095 1.00 69.31 278 ARG A O 1
ATOM 2327 N N . GLY A 1 279 ? 31.558 -19.969 -26.841 1.00 65.06 279 GLY A N 1
ATOM 2328 C CA . GLY A 1 279 ? 30.623 -19.487 -27.859 1.00 65.06 279 GLY A CA 1
ATOM 2329 C C . GLY A 1 279 ? 29.610 -20.549 -28.289 1.00 65.06 279 GLY A C 1
ATOM 2330 O O . GLY A 1 279 ? 29.102 -20.494 -29.406 1.00 65.06 279 GLY A O 1
ATOM 2331 N N . LEU A 1 280 ? 29.356 -21.549 -27.437 1.00 59.75 280 LEU A N 1
ATOM 2332 C CA . LEU A 1 280 ? 28.392 -22.598 -27.734 1.00 59.75 280 LEU A CA 1
ATOM 2333 C C . LEU A 1 280 ? 26.973 -22.041 -27.575 1.00 59.75 280 LEU A C 1
ATOM 2335 O O . LEU A 1 280 ? 26.746 -21.227 -26.674 1.00 59.75 280 LEU A O 1
ATOM 2339 N N . PRO A 1 281 ? 26.013 -22.476 -28.413 1.00 47.91 281 PRO A N 1
ATOM 2340 C CA . PRO A 1 281 ? 24.616 -22.121 -28.234 1.00 47.91 281 PRO A CA 1
ATOM 2341 C C . PRO A 1 281 ? 24.186 -22.596 -26.851 1.00 47.91 281 PRO A C 1
ATOM 2343 O O . PRO A 1 281 ? 24.177 -23.789 -26.547 1.00 47.91 281 PRO A O 1
ATOM 2346 N N . ILE A 1 282 ? 23.895 -21.628 -25.994 1.00 52.84 282 ILE A N 1
ATOM 2347 C CA . ILE A 1 282 ? 23.422 -21.873 -24.647 1.00 52.84 282 ILE A CA 1
ATOM 2348 C C . ILE A 1 282 ? 22.022 -22.473 -24.794 1.00 52.84 282 ILE A C 1
ATOM 2350 O O . ILE A 1 282 ? 21.141 -21.786 -25.318 1.00 52.84 282 ILE A O 1
ATOM 2354 N N . PRO A 1 283 ? 21.766 -23.720 -24.364 1.00 43.47 283 PRO A N 1
ATOM 2355 C CA . PRO A 1 283 ? 20.397 -24.174 -24.264 1.00 43.47 283 PRO A CA 1
ATOM 2356 C C . PRO A 1 283 ? 19.706 -23.254 -23.265 1.00 43.47 283 PRO A C 1
ATOM 2358 O O . PRO A 1 283 ? 20.157 -23.095 -22.126 1.00 43.47 283 PRO A O 1
ATOM 2361 N N . ILE A 1 284 ? 18.607 -22.644 -23.706 1.00 48.12 284 ILE A N 1
ATOM 2362 C CA . ILE A 1 284 ? 17.585 -22.143 -22.793 1.00 48.12 284 ILE A CA 1
ATOM 2363 C C . ILE A 1 284 ? 17.346 -23.310 -21.823 1.00 48.12 284 ILE A C 1
ATOM 2365 O O . ILE A 1 284 ? 17.118 -24.420 -22.289 1.00 48.12 284 ILE A O 1
ATOM 2369 N N . LEU A 1 285 ? 17.590 -23.075 -20.530 1.00 45.47 285 LEU A N 1
ATOM 2370 C CA . LEU A 1 285 ? 17.744 -24.041 -19.428 1.00 45.47 285 LEU A CA 1
ATOM 2371 C C . LEU A 1 285 ? 17.234 -25.492 -19.644 1.00 45.47 285 LEU A C 1
ATOM 2373 O O . LEU A 1 285 ? 16.139 -25.676 -20.163 1.00 45.47 285 LEU A O 1
ATOM 2377 N N . PRO A 1 286 ? 17.849 -26.531 -19.027 1.00 38.03 286 PRO A N 1
ATOM 2378 C CA . PRO A 1 286 ? 17.203 -27.814 -18.732 1.00 38.03 286 PRO A CA 1
ATOM 2379 C C . PRO A 1 286 ? 16.236 -27.639 -17.551 1.00 38.03 286 PRO A C 1
ATOM 2381 O O . PRO A 1 286 ? 16.190 -28.396 -16.590 1.00 38.03 286 PRO A O 1
ATOM 2384 N N . ILE A 1 287 ? 15.488 -26.557 -17.596 1.00 40.62 287 ILE A N 1
ATOM 2385 C CA . ILE A 1 287 ? 14.180 -26.471 -17.012 1.00 40.62 287 ILE A CA 1
ATOM 2386 C C . ILE A 1 287 ? 13.283 -27.182 -18.030 1.00 40.62 287 ILE A C 1
ATOM 2388 O O . ILE A 1 287 ? 13.491 -26.994 -19.228 1.00 40.62 287 ILE A O 1
ATOM 2392 N N . PRO A 1 288 ? 12.297 -27.994 -17.627 1.00 33.59 288 PRO A N 1
ATOM 2393 C CA . PRO A 1 288 ? 11.354 -28.561 -18.578 1.00 33.59 288 PRO A CA 1
ATOM 2394 C C . PRO A 1 288 ? 10.583 -27.414 -19.250 1.00 33.59 288 PRO A C 1
ATOM 2396 O O . PRO A 1 288 ? 9.549 -26.961 -18.758 1.00 33.59 288 PRO A O 1
ATOM 2399 N N . LEU A 1 289 ? 11.097 -26.967 -20.397 1.00 37.38 289 LEU A N 1
ATOM 2400 C CA . LEU A 1 289 ? 10.558 -25.943 -21.296 1.00 37.38 289 LEU A CA 1
ATOM 2401 C C . LEU A 1 289 ? 9.202 -26.337 -21.906 1.00 37.38 289 LEU A C 1
ATOM 2403 O O . LEU A 1 289 ? 8.661 -25.607 -22.724 1.00 37.38 289 LEU A O 1
ATOM 2407 N N . GLY A 1 290 ? 8.636 -27.472 -21.487 1.00 31.27 290 GLY A N 1
ATOM 2408 C CA . GLY A 1 290 ? 7.281 -27.903 -21.815 1.00 31.27 290 GLY A CA 1
ATOM 2409 C C . GLY A 1 290 ? 6.422 -28.320 -20.617 1.00 31.27 290 GLY A C 1
ATOM 2410 O O . GLY A 1 290 ? 5.325 -28.811 -20.852 1.00 31.27 290 GLY A O 1
ATOM 2411 N N . ALA A 1 291 ? 6.872 -28.181 -19.356 1.00 29.70 291 ALA A N 1
ATOM 2412 C CA . ALA A 1 291 ? 6.080 -28.672 -18.212 1.00 29.70 291 ALA A CA 1
ATOM 2413 C C . ALA A 1 291 ? 6.167 -27.899 -16.876 1.00 29.70 291 ALA A C 1
ATOM 2415 O O . ALA A 1 291 ? 5.472 -28.293 -15.944 1.00 29.70 291 ALA A O 1
ATOM 2416 N N . ALA A 1 292 ? 6.965 -26.830 -16.715 1.00 33.06 292 ALA A N 1
ATOM 2417 C CA . ALA A 1 292 ? 7.027 -26.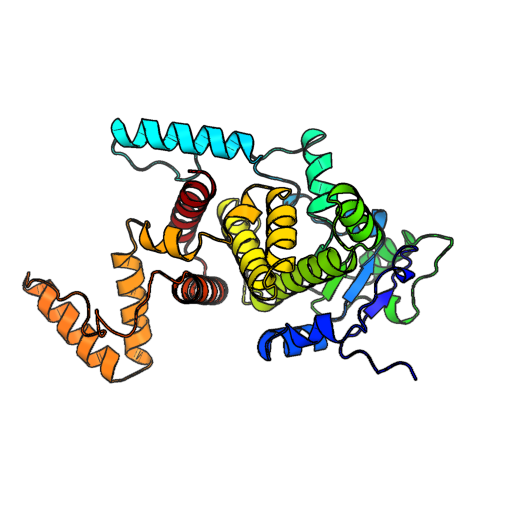142 -15.405 1.00 33.06 292 ALA A CA 1
ATOM 2418 C C . ALA A 1 292 ? 7.254 -24.621 -15.419 1.00 33.06 292 ALA A C 1
ATOM 2420 O O . ALA A 1 292 ? 7.568 -24.050 -14.378 1.00 33.06 292 ALA A O 1
ATOM 2421 N N . TRP A 1 293 ? 7.084 -23.964 -16.566 1.00 34.56 293 TRP A N 1
ATOM 2422 C CA . TRP A 1 293 ? 7.005 -22.504 -16.655 1.00 34.56 293 TRP A CA 1
ATOM 2423 C C . TRP A 1 293 ? 5.854 -22.161 -17.579 1.00 34.56 293 TRP A C 1
ATOM 2425 O O . TRP A 1 293 ? 6.037 -21.785 -18.732 1.00 34.56 293 TRP A O 1
ATOM 2435 N N . ASP A 1 294 ? 4.649 -22.329 -17.048 1.00 32.75 294 ASP A N 1
ATOM 2436 C CA . ASP A 1 294 ? 3.487 -21.624 -17.558 1.00 32.75 294 ASP A CA 1
ATOM 2437 C C . ASP A 1 294 ? 3.678 -20.130 -17.223 1.00 32.75 294 ASP A C 1
ATOM 2439 O O . ASP A 1 294 ? 3.146 -19.598 -16.251 1.00 32.75 294 ASP A O 1
ATOM 2443 N N . LEU A 1 295 ? 4.565 -19.468 -17.978 1.00 38.25 295 LEU A N 1
ATOM 2444 C CA . LEU A 1 295 ? 4.805 -18.024 -17.902 1.00 38.25 295 LEU A CA 1
ATOM 2445 C C . LEU A 1 295 ? 3.574 -17.220 -18.353 1.00 38.25 295 LEU A C 1
ATOM 2447 O O . LEU A 1 295 ? 3.579 -16.001 -18.214 1.00 38.25 295 LEU A O 1
ATOM 2451 N N . SER A 1 296 ? 2.515 -17.884 -18.836 1.00 32.41 296 SER A N 1
ATOM 2452 C CA . SER A 1 296 ? 1.193 -17.284 -19.047 1.00 32.41 296 SER A CA 1
ATOM 2453 C C . SER A 1 296 ? 0.428 -17.021 -17.747 1.00 32.41 296 SER A C 1
ATOM 2455 O O . SER A 1 296 ? -0.568 -16.302 -17.773 1.00 32.41 296 SER A O 1
ATOM 2457 N N . GLU A 1 297 ? 0.890 -17.519 -16.594 1.00 36.66 297 GLU A N 1
ATOM 2458 C CA . GLU A 1 297 ? 0.364 -17.102 -15.297 1.00 36.66 297 GLU A CA 1
ATOM 2459 C C . GLU A 1 297 ? 1.362 -16.167 -14.606 1.00 36.66 297 GLU A C 1
ATOM 2461 O O . GLU A 1 297 ? 2.294 -16.609 -13.930 1.00 36.66 297 GLU A O 1
ATOM 2466 N N . GLY A 1 298 ? 1.131 -14.851 -14.694 1.00 49.19 298 GLY A N 1
ATOM 2467 C CA . GLY A 1 298 ? 1.930 -13.796 -14.047 1.00 49.19 298 GLY A CA 1
ATOM 2468 C C . GLY A 1 298 ? 2.172 -13.957 -12.532 1.00 49.19 298 GLY A C 1
ATOM 2469 O O . GLY A 1 298 ? 2.851 -13.137 -11.922 1.00 49.19 298 GLY A O 1
ATOM 2470 N N . ASN A 1 299 ? 1.679 -15.017 -11.889 1.00 63.56 299 ASN A N 1
ATOM 2471 C CA . ASN A 1 299 ? 1.875 -15.334 -10.480 1.00 63.56 299 ASN A CA 1
ATOM 2472 C C . ASN A 1 299 ? 3.318 -15.764 -10.141 1.00 63.56 299 ASN A C 1
ATOM 2474 O O . ASN A 1 299 ? 3.835 -15.355 -9.103 1.00 63.56 299 ASN A O 1
ATOM 2478 N N . VAL A 1 300 ? 4.001 -16.554 -10.984 1.00 64.88 300 VAL A N 1
ATOM 2479 C CA . VAL A 1 300 ? 5.368 -17.036 -10.669 1.00 64.88 300 VAL A CA 1
ATOM 2480 C C . VAL A 1 300 ? 6.396 -15.912 -10.799 1.00 64.88 300 VAL A C 1
ATOM 2482 O O . VAL A 1 300 ? 7.152 -15.661 -9.858 1.00 64.88 300 VAL A O 1
ATOM 2485 N N . SER A 1 301 ? 6.380 -15.189 -11.919 1.00 64.25 301 SER A N 1
ATOM 2486 C CA . SER A 1 301 ? 7.294 -14.069 -12.165 1.00 64.25 301 SER A CA 1
ATOM 2487 C C . SER A 1 301 ? 7.074 -12.925 -11.171 1.00 64.25 301 SER A C 1
ATOM 2489 O O . SER A 1 301 ? 8.036 -12.427 -10.595 1.00 64.25 301 SER A O 1
ATOM 2491 N N . SER A 1 302 ? 5.822 -12.577 -10.847 1.00 74.81 302 SER A N 1
ATOM 2492 C CA . SER A 1 302 ? 5.540 -11.541 -9.837 1.00 74.81 302 SER A CA 1
ATOM 2493 C C . SER A 1 302 ? 6.003 -11.942 -8.430 1.00 74.81 302 SER A C 1
ATOM 2495 O O . SER A 1 302 ? 6.540 -11.115 -7.695 1.00 74.81 302 SER A O 1
ATOM 2497 N N . ARG A 1 303 ? 5.882 -13.227 -8.053 1.00 75.06 303 ARG A N 1
ATOM 2498 C CA . ARG A 1 303 ? 6.457 -13.743 -6.793 1.00 75.06 303 ARG A CA 1
ATOM 2499 C C . ARG A 1 303 ? 7.975 -13.630 -6.767 1.00 75.06 303 ARG A C 1
ATOM 2501 O O . ARG A 1 303 ? 8.541 -13.406 -5.697 1.00 75.06 303 ARG A O 1
ATOM 2508 N N . TRP A 1 304 ? 8.632 -13.819 -7.909 1.00 76.62 304 TRP A N 1
ATOM 2509 C CA . TRP A 1 304 ? 10.069 -13.607 -8.011 1.00 76.62 304 TRP A CA 1
ATOM 2510 C C . TRP A 1 304 ? 10.414 -12.133 -7.800 1.00 76.62 304 TRP A C 1
ATOM 2512 O O . TRP A 1 304 ? 11.250 -11.853 -6.945 1.00 76.62 304 TRP A O 1
ATOM 2522 N N . VAL A 1 305 ? 9.721 -11.207 -8.477 1.00 79.38 305 VAL A N 1
ATOM 2523 C CA . VAL A 1 305 ? 9.946 -9.757 -8.315 1.00 79.38 305 VAL A CA 1
ATOM 2524 C C . VAL A 1 305 ? 9.790 -9.360 -6.852 1.00 79.38 305 VAL A C 1
ATOM 2526 O O . VAL A 1 305 ? 10.664 -8.699 -6.299 1.00 79.38 305 VAL A O 1
ATOM 2529 N N . TYR A 1 306 ? 8.727 -9.831 -6.197 1.00 79.12 306 TYR A N 1
ATOM 2530 C CA . TYR A 1 306 ? 8.511 -9.610 -4.770 1.00 79.12 306 TYR A CA 1
ATOM 2531 C C . TYR A 1 306 ? 9.714 -10.065 -3.925 1.00 79.12 306 TYR A C 1
ATOM 2533 O O . TYR A 1 306 ? 10.214 -9.310 -3.093 1.00 79.12 306 TYR A O 1
ATOM 2541 N N . ARG A 1 307 ? 10.232 -11.280 -4.154 1.00 79.25 307 ARG A N 1
ATOM 2542 C CA . ARG A 1 307 ? 11.405 -11.788 -3.420 1.00 79.25 307 ARG A CA 1
ATOM 2543 C C . ARG A 1 307 ? 12.657 -10.965 -3.713 1.00 79.25 307 ARG A C 1
ATOM 2545 O O . ARG A 1 307 ? 13.347 -10.584 -2.769 1.00 79.25 307 ARG A O 1
ATOM 2552 N N . ALA A 1 308 ? 12.918 -10.672 -4.985 1.00 77.06 308 ALA A N 1
ATOM 2553 C CA . ALA A 1 308 ? 14.053 -9.867 -5.418 1.00 77.06 308 ALA A CA 1
ATOM 2554 C C . ALA A 1 308 ? 14.028 -8.477 -4.768 1.00 77.06 308 ALA A C 1
ATOM 2556 O O . ALA A 1 308 ? 15.046 -8.031 -4.249 1.00 77.06 308 ALA A O 1
ATOM 2557 N N . TRP A 1 309 ? 12.856 -7.840 -4.701 1.00 84.19 309 TRP A N 1
ATOM 2558 C CA . TRP A 1 309 ? 12.665 -6.558 -4.025 1.00 84.19 309 TRP A CA 1
ATOM 2559 C C . TRP A 1 309 ? 12.991 -6.637 -2.531 1.00 84.19 309 TRP A C 1
ATOM 2561 O O . TRP A 1 309 ? 13.792 -5.853 -2.021 1.00 84.19 309 TRP A O 1
ATOM 2571 N N . THR A 1 310 ? 12.426 -7.621 -1.822 1.00 80.12 310 THR A N 1
ATOM 2572 C CA . THR A 1 310 ? 12.678 -7.776 -0.379 1.00 80.12 310 THR A CA 1
ATOM 2573 C C . THR A 1 310 ? 14.142 -8.057 -0.053 1.00 80.12 310 THR A C 1
ATOM 2575 O O . THR A 1 310 ? 14.630 -7.613 0.986 1.00 80.12 310 THR A O 1
ATOM 2578 N N . GLU A 1 311 ? 14.846 -8.773 -0.929 1.00 73.81 311 GLU A N 1
ATOM 2579 C CA . GLU A 1 311 ? 16.261 -9.086 -0.757 1.00 73.81 311 GLU A CA 1
ATOM 2580 C C . GLU A 1 311 ? 17.153 -7.891 -1.110 1.00 73.81 311 GLU A C 1
ATOM 2582 O O . GLU A 1 311 ? 18.087 -7.584 -0.372 1.00 73.81 311 GLU A O 1
ATOM 2587 N N . ALA A 1 312 ? 16.810 -7.141 -2.162 1.00 77.44 312 ALA A N 1
ATOM 2588 C CA . ALA A 1 312 ? 17.475 -5.886 -2.501 1.00 77.44 312 ALA A CA 1
ATOM 2589 C C . ALA A 1 312 ? 17.386 -4.880 -1.342 1.00 77.44 312 ALA A C 1
ATOM 2591 O O . ALA A 1 312 ? 18.388 -4.280 -0.962 1.00 77.44 312 ALA A O 1
ATOM 2592 N N . LYS A 1 313 ? 16.222 -4.750 -0.691 1.00 81.44 313 LYS A N 1
ATOM 2593 C CA . LYS A 1 313 ? 16.082 -3.884 0.494 1.00 81.44 313 LYS A CA 1
ATOM 2594 C C . LYS A 1 313 ? 16.994 -4.307 1.653 1.00 81.44 313 LYS A C 1
ATOM 2596 O O . LYS A 1 313 ? 17.468 -3.435 2.374 1.00 81.44 313 LYS A O 1
ATOM 2601 N N . ARG A 1 314 ? 17.276 -5.606 1.829 1.00 77.50 314 ARG A N 1
ATOM 2602 C CA . ARG A 1 314 ? 18.183 -6.108 2.885 1.00 77.50 314 ARG A CA 1
ATOM 2603 C C . ARG A 1 314 ? 19.649 -5.836 2.586 1.00 77.50 314 ARG A C 1
ATOM 2605 O O . ARG A 1 314 ? 20.385 -5.442 3.484 1.00 77.50 314 ARG A O 1
ATOM 2612 N N . ASN A 1 315 ? 20.058 -6.074 1.343 1.00 70.75 315 ASN A N 1
ATOM 2613 C CA . ASN A 1 315 ? 21.473 -6.137 0.971 1.00 70.75 315 ASN A CA 1
ATOM 2614 C C . ASN A 1 315 ? 21.991 -4.856 0.303 1.00 70.75 315 ASN A C 1
ATOM 2616 O O . ASN A 1 315 ? 23.184 -4.750 0.030 1.00 70.75 315 ASN A O 1
ATOM 2620 N N . GLY A 1 316 ? 21.108 -3.886 0.062 1.00 72.75 316 GLY A N 1
ATOM 2621 C CA . GLY A 1 316 ? 21.393 -2.683 -0.709 1.00 72.75 316 GLY A CA 1
ATOM 2622 C C . GLY A 1 316 ? 20.687 -2.740 -2.060 1.00 72.75 316 GLY A C 1
ATOM 2623 O O . GLY A 1 316 ? 20.811 -3.708 -2.809 1.00 72.75 316 GLY A O 1
ATOM 2624 N N . VAL A 1 317 ? 19.908 -1.700 -2.352 1.00 76.12 317 VAL A N 1
ATOM 2625 C CA . VAL A 1 317 ? 19.095 -1.636 -3.567 1.00 76.12 317 VAL A CA 1
ATOM 2626 C C . VAL A 1 317 ? 19.947 -1.116 -4.723 1.00 76.12 317 VAL A C 1
ATOM 2628 O O . VAL A 1 317 ? 20.464 -0.003 -4.652 1.00 76.12 317 VAL A O 1
ATOM 2631 N N . ASP A 1 318 ? 20.053 -1.895 -5.801 1.00 76.06 318 ASP A N 1
ATOM 2632 C CA . ASP A 1 318 ? 20.609 -1.416 -7.070 1.00 76.06 318 ASP A CA 1
ATOM 2633 C C . ASP A 1 318 ? 19.613 -0.469 -7.758 1.00 76.06 318 ASP A C 1
ATOM 2635 O O . ASP A 1 318 ? 18.673 -0.893 -8.437 1.00 76.06 318 ASP A O 1
ATOM 2639 N N . GLY A 1 319 ? 19.808 0.833 -7.562 1.00 75.50 319 GLY A N 1
ATOM 2640 C CA . GLY A 1 319 ? 18.932 1.856 -8.124 1.00 75.50 319 GLY A CA 1
ATOM 2641 C C . GLY A 1 319 ? 18.900 1.890 -9.657 1.00 75.50 319 GLY A C 1
ATOM 2642 O O . GLY A 1 319 ? 17.915 2.370 -10.209 1.00 75.50 319 GLY A O 1
ATOM 2643 N N . GLU A 1 320 ? 19.922 1.392 -10.365 1.00 77.88 320 GLU A N 1
ATOM 2644 C CA . GLU A 1 320 ? 19.932 1.373 -11.836 1.00 77.88 320 GLU A CA 1
ATOM 2645 C C . GLU A 1 320 ? 18.926 0.350 -12.369 1.00 77.88 320 GLU A C 1
ATOM 2647 O O . GLU A 1 320 ? 18.028 0.703 -13.142 1.00 77.88 320 GLU A O 1
ATOM 2652 N N . PHE A 1 321 ? 19.028 -0.896 -11.894 1.00 81.69 321 PHE A N 1
ATOM 2653 C CA . PHE A 1 321 ? 18.105 -1.961 -12.271 1.00 81.69 321 PHE A CA 1
ATOM 2654 C C . PHE A 1 321 ? 16.656 -1.579 -11.957 1.00 81.69 321 PHE A C 1
ATOM 2656 O O . PHE A 1 321 ? 15.795 -1.625 -12.836 1.00 81.69 321 PHE A O 1
ATOM 2663 N N . TRP A 1 322 ? 16.377 -1.158 -10.720 1.00 84.38 322 TRP A N 1
ATOM 2664 C CA . TRP A 1 322 ? 15.004 -0.883 -10.297 1.00 84.38 322 TRP A CA 1
ATOM 2665 C C . TRP A 1 322 ? 14.396 0.347 -10.977 1.00 84.38 322 TRP A C 1
ATOM 2667 O O . TRP A 1 322 ? 13.183 0.381 -11.181 1.00 84.38 322 TRP A O 1
ATOM 2677 N N . ARG A 1 323 ? 15.214 1.316 -11.410 1.00 86.81 323 ARG A N 1
ATOM 2678 C CA . ARG A 1 323 ? 14.762 2.440 -12.245 1.00 86.81 323 ARG A CA 1
ATOM 2679 C C . ARG A 1 323 ? 14.343 1.980 -13.639 1.00 86.81 323 ARG A C 1
ATOM 2681 O O . ARG A 1 323 ? 13.271 2.358 -14.109 1.00 86.81 323 ARG A O 1
ATOM 2688 N N . SER A 1 324 ? 15.144 1.130 -14.278 1.00 82.56 324 SER A N 1
ATOM 2689 C CA . SER A 1 324 ? 14.789 0.542 -15.575 1.00 82.56 324 SER A CA 1
ATOM 2690 C C . SER A 1 324 ? 13.582 -0.404 -15.466 1.00 82.56 324 SER A C 1
ATOM 2692 O O . SER A 1 324 ? 12.714 -0.413 -16.342 1.00 82.56 324 SER A O 1
ATOM 2694 N N . TYR A 1 325 ? 13.465 -1.159 -14.374 1.00 84.94 325 TYR A N 1
ATOM 2695 C CA . TYR A 1 325 ? 12.292 -1.987 -14.105 1.00 84.94 325 TYR A CA 1
ATOM 2696 C C . TYR A 1 325 ? 11.025 -1.143 -13.895 1.00 84.94 325 TYR A C 1
ATOM 2698 O O . TYR A 1 325 ? 10.011 -1.422 -14.527 1.00 84.94 325 TYR A O 1
ATOM 2706 N N . ALA A 1 326 ? 11.082 -0.073 -13.091 1.00 90.56 326 ALA A N 1
ATOM 2707 C CA . ALA A 1 326 ? 9.962 0.855 -12.903 1.00 90.56 326 ALA A CA 1
ATOM 2708 C C . ALA A 1 326 ? 9.490 1.469 -14.232 1.00 90.56 326 ALA A C 1
ATOM 2710 O O . ALA A 1 326 ? 8.291 1.586 -14.471 1.00 90.56 326 ALA A O 1
ATOM 2711 N N . HIS A 1 327 ? 10.430 1.802 -15.120 1.00 89.19 327 HIS A N 1
ATOM 2712 C CA . HIS A 1 327 ? 10.129 2.269 -16.470 1.00 89.19 327 HIS A CA 1
ATOM 2713 C C . HIS A 1 327 ? 9.319 1.242 -17.274 1.00 89.19 327 HIS A C 1
ATOM 2715 O O . HIS A 1 327 ? 8.251 1.572 -17.783 1.00 89.19 327 HIS A O 1
ATOM 2721 N N . HIS A 1 328 ? 9.784 -0.010 -17.355 1.00 85.44 328 HIS A N 1
ATOM 2722 C CA . HIS A 1 328 ? 9.058 -1.063 -18.075 1.00 85.44 328 HIS A CA 1
ATOM 2723 C C . HIS A 1 328 ? 7.709 -1.368 -17.423 1.00 85.44 328 HIS A C 1
ATOM 2725 O O . HIS A 1 328 ? 6.737 -1.609 -18.124 1.00 85.44 328 HIS A O 1
ATOM 2731 N N . LEU A 1 329 ? 7.621 -1.271 -16.097 1.00 90.56 329 LEU A N 1
ATOM 2732 C CA . LEU A 1 329 ? 6.368 -1.454 -15.379 1.00 90.56 329 LEU A CA 1
ATOM 2733 C C . LEU A 1 329 ? 5.310 -0.420 -15.776 1.00 90.56 329 LEU A C 1
ATOM 2735 O O . LEU A 1 329 ? 4.152 -0.783 -15.969 1.00 90.56 329 LEU A O 1
ATOM 2739 N N . LEU A 1 330 ? 5.701 0.848 -15.931 1.00 92.62 330 LEU A N 1
ATOM 2740 C CA . LEU A 1 330 ? 4.800 1.885 -16.433 1.00 92.62 330 LEU A CA 1
ATOM 2741 C C . LEU A 1 330 ? 4.458 1.687 -17.913 1.00 92.62 330 LEU A C 1
ATOM 2743 O O . LEU A 1 330 ? 3.311 1.914 -18.283 1.00 92.62 330 LEU A O 1
ATOM 2747 N N . LEU A 1 331 ? 5.412 1.256 -18.748 1.00 89.06 331 LEU A N 1
ATOM 2748 C CA . LEU A 1 331 ? 5.127 0.952 -20.152 1.00 89.06 331 LEU A CA 1
ATOM 2749 C C . LEU A 1 331 ? 4.068 -0.147 -20.277 1.00 89.06 331 LEU A C 1
ATOM 2751 O O . LEU A 1 331 ? 3.083 0.066 -20.965 1.00 89.06 331 LEU A O 1
ATOM 2755 N N . GLU A 1 332 ? 4.221 -1.273 -19.581 1.00 88.75 332 GLU A N 1
ATOM 2756 C CA . GLU A 1 332 ? 3.254 -2.378 -19.654 1.00 88.75 332 GLU A CA 1
ATOM 2757 C C . GLU A 1 332 ? 1.885 -1.999 -19.066 1.00 88.75 332 GLU A C 1
ATOM 2759 O O . GLU A 1 332 ? 0.849 -2.386 -19.596 1.00 88.75 332 GLU A O 1
ATOM 2764 N N . ALA A 1 333 ? 1.859 -1.198 -17.995 1.00 91.50 333 ALA A N 1
ATOM 2765 C CA . ALA A 1 333 ? 0.608 -0.799 -17.350 1.00 91.50 333 ALA A CA 1
ATOM 2766 C C . ALA A 1 333 ? -0.205 0.250 -18.131 1.00 91.50 333 ALA A C 1
ATOM 2768 O O . ALA A 1 333 ? -1.394 0.425 -17.854 1.00 91.50 333 ALA A O 1
ATOM 2769 N N . PHE A 1 334 ? 0.423 0.975 -19.063 1.00 92.06 334 PHE A N 1
ATOM 2770 C CA . PHE A 1 334 ? -0.185 2.113 -19.765 1.00 92.06 334 PHE A CA 1
ATOM 2771 C C . PHE A 1 334 ? -0.036 2.081 -21.298 1.00 92.06 334 PHE A C 1
ATOM 2773 O O . PHE A 1 334 ? -0.439 3.055 -21.947 1.00 92.06 334 PHE A O 1
ATOM 2780 N N . ALA A 1 335 ? 0.531 1.010 -21.864 1.00 82.88 335 ALA A N 1
ATOM 2781 C CA . ALA A 1 335 ? 0.519 0.714 -23.301 1.00 82.88 335 ALA A CA 1
ATOM 2782 C C . ALA A 1 335 ? -0.891 0.338 -23.774 1.00 82.88 335 ALA A C 1
ATOM 2784 O O . ALA A 1 335 ? -1.248 0.770 -24.897 1.00 82.88 335 ALA A O 1
#

Radius of gyration: 22.02 Å; Cα contacts (8 Å, |Δi|>4): 444; chains: 1; bounding box: 53×51×60 Å

Secondary structure (DSSP, 8-state):
-----SS-EEESS-GGGGG--S--HHHHHTS-HHHHHHHHHS-EEE--HHHHHHHS-GGG--B--HHHHHHHHHHHHHHTTT------TTTT---B-GGGGHHHHHHHTTEEEE-SPPPHHHHHHHHTTS-TTSPPPGGGGS--SS-EEEE-HHHHHHHHHHHT--HHHHHHHHHHHHHHHHHT-SS---TTSHHHHHHHHHHHHHHHHTT--HHHHHHHHHHHHTS-GGGGGGG-HHHHHHT-TTHHHHHHHHHHHHTTT-HHHHHHHHHHHHHHHTT--PPS-SS-TTTS--TTSTHHHHHHHHHHHHHHHHH---HHHHHHHHHHHHHHHH-

Organism: NCBI:txid1330700